Protein 4BYZ (pdb70)

Secondary structure (DSSP, 8-state):
-------EEETTEEEE--PEEEE--SSS-HHHHHHHHHHHHT-SEEEEEEETTEEEEEEE-GGGT--TT-EEHHHHHHHHHHHH-EEETTEEE--SSEEEEEE-TTS-EEEEEEETTEEEEEEEEEE-HHHHHHHHHHHHTT---SEEEE-GGGGGG--SSEEE--HHHHS-EETTEEPPPGGGB-EE------

Sequence (194 aa):
YTMSAQVIQIGRQRFVGGLFWQSLSRRNELRAEAVELAKKLKFDLMVLRIDRGVAAAGYANTRDGFAPGHLSLGAMVSRAIALEGAFYNGRRQPAPNWLLGAFALPDGRWAYFAVRDHAFMPNGDWVGSREEALERLHTDYAWGGWNVVIGEPELERQGFQNFQPKRLDDLLPRRGGRPRTERWWALRPVERRLS

Radius of gyration: 16.29 Å; Cα contacts (8 Å, |Δi|>4): 401; chains: 1; bounding box: 40×54×39 Å

Foldseek 3Di:
DQQQWDWFDDPPATATWFWFKAFDDVPDDLLVRLLVVCVVVVFFKWFFQDDPQGTMITTHHVVNNDDFFHFYLCSLQLVLCQVFPFDFPHGGDHWQWEWEKAAGPVQKIWIATGHSSGTDRRRIDIGHPVVRVVVRVVVPVVDPGREYEYDPVCVVVDDPHYHYDHSCRRFDDDVNHGDDDNSRTMDTSDDDDD

InterPro domains:
  IPR009663 Pilin accessory predicted [PF06864] (13-431)

Organism: Burkholderia pseudomallei (strain K96243) (NCBI:txid272560)

Structure (mmCIF, N/CA/C/O backbone):
data_4BYZ
#
_entry.id   4BYZ
#
_cell.length_a   56.042
_cell.length_b   56.042
_cell.length_c   117.000
_cell.angle_alpha   90.00
_cell.angle_beta   90.00
_cell.angle_gamma   90.00
#
_symmetry.space_group_name_H-M   'P 41 21 2'
#
loop_
_entity.id
_entity.type
_entity.pdbx_description
1 polymer 'TYPE IV PILUS BIOSYNTHESIS PROTEIN'
2 non-polymer 'PHOSPHATE ION'
3 non-polymer 'POTASSIUM ION'
4 water water
#
loop_
_atom_site.group_PDB
_atom_site.id
_atom_site.type_symbol
_atom_site.label_atom_id
_atom_site.label_alt_id
_atom_site.label_comp_id
_atom_site.label_asym_id
_atom_site.label_entity_id
_atom_site.label_seq_id
_atom_site.pdbx_PDB_ins_code
_atom_site.Cartn_x
_atom_site.Cartn_y
_atom_site.Cartn_z
_atom_site.occupancy
_atom_site.B_iso_or_equiv
_atom_site.auth_seq_id
_atom_site.auth_comp_id
_atom_site.auth_asym_id
_atom_site.auth_atom_id
_atom_site.pdbx_PDB_model_num
ATOM 1 N N . TYR A 1 1 ? 34.651 12.048 49.632 1.00 30.43 -1 TYR A N 1
ATOM 2 C CA . TYR A 1 1 ? 34.228 11.374 48.365 1.00 30.57 -1 TYR A CA 1
ATOM 3 C C . TYR A 1 1 ? 34.169 9.868 48.557 0.50 32.98 -1 TYR A C 1
ATOM 4 O O . TYR A 1 1 ? 35.016 9.123 48.061 1.00 37.20 -1 TYR A O 1
ATOM 13 N N . THR A 1 2 ? 33.145 9.442 49.290 1.00 31.52 0 THR A N 1
ATOM 14 C CA . THR A 1 2 ? 32.967 8.042 49.652 0.50 30.78 0 THR A CA 1
ATOM 15 C C . THR A 1 2 ? 32.707 7.167 48.431 0.50 31.74 0 THR A C 1
ATOM 16 O O . THR A 1 2 ? 33.215 6.051 48.352 1.00 37.39 0 THR A O 1
ATOM 20 N N . MET A 1 3 ? 31.913 7.675 47.487 1.00 32.15 1 MET A N 1
ATOM 21 C CA . MET A 1 3 ? 31.657 6.991 46.214 0.50 30.38 1 MET A CA 1
ATOM 22 C C . MET A 1 3 ? 31.175 5.558 46.411 1.00 30.65 1 MET A C 1
ATOM 23 O O . MET A 1 3 ? 31.657 4.627 45.756 1.00 32.52 1 MET A O 1
ATOM 28 N N . SER A 1 4 ? 30.212 5.398 47.311 1.00 27.19 2 SER A N 1
ATOM 29 C CA . SER A 1 4 ? 29.678 4.082 47.642 1.00 30.03 2 SER A CA 1
ATOM 30 C C . SER A 1 4 ? 28.664 3.597 46.602 1.00 32.82 2 SER A C 1
ATOM 31 O O . SER A 1 4 ? 28.458 2.389 46.468 1.00 33.13 2 SER A O 1
ATOM 34 N N . ALA A 1 5 ? 28.047 4.529 45.867 1.00 28.00 3 ALA A N 1
ATOM 35 C CA . ALA A 1 5 ? 27.064 4.176 44.837 1.00 25.51 3 ALA A CA 1
ATOM 36 C C . ALA A 1 5 ? 27.724 3.550 43.611 1.00 25.58 3 ALA A C 1
ATOM 37 O O . ALA A 1 5 ? 28.711 4.070 43.095 1.00 27.64 3 ALA A O 1
ATOM 39 N N . GLN A 1 6 ? 27.156 2.438 43.154 1.00 24.30 4 GLN A N 1
ATOM 40 C CA . GLN A 1 6 ? 27.526 1.815 41.889 1.00 23.33 4 GLN A CA 1
ATOM 41 C C . GLN A 1 6 ? 26.244 1.613 41.081 1.00 19.72 4 GLN A C 1
ATOM 42 O O . GLN A 1 6 ? 25.337 0.921 41.538 1.00 20.39 4 GLN A O 1
ATOM 48 N N . VAL A 1 7 ? 26.163 2.233 39.902 1.00 19.16 5 VAL A N 1
ATOM 49 C CA . VAL A 1 7 ? 24.991 2.084 39.024 1.00 18.67 5 VAL A CA 1
ATOM 50 C C . VAL A 1 7 ? 24.682 0.607 38.814 1.00 17.05 5 VAL A C 1
ATOM 51 O O . VAL A 1 7 ? 25.583 -0.246 38.793 1.00 18.24 5 VAL A O 1
ATOM 58 N N . ILE A 1 8 ? 23.394 0.315 38.691 1.00 14.77 6 ILE A N 1
ATOM 59 C CA . ILE A 1 8 ? 22.909 -1.014 38.397 1.00 15.50 6 ILE A CA 1
ATOM 60 C C . ILE A 1 8 ? 22.406 -0.976 36.961 1.00 15.47 6 ILE A C 1
ATOM 61 O O . ILE A 1 8 ? 21.421 -0.296 36.668 1.00 15.73 6 ILE A O 1
ATOM 66 N N . GLN A 1 9 ? 23.096 -1.681 36.067 1.00 16.45 7 GLN A N 1
ATOM 67 C CA . GLN A 1 9 ? 22.696 -1.738 34.669 1.00 16.85 7 GLN A CA 1
ATOM 68 C C . GLN A 1 9 ? 21.656 -2.843 34.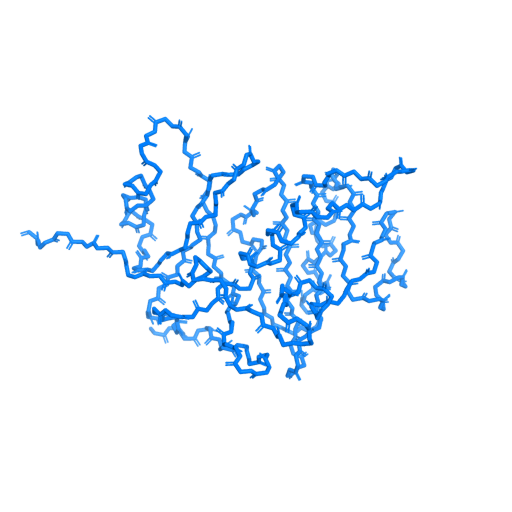482 1.00 16.44 7 GLN A C 1
ATOM 69 O O . GLN A 1 9 ? 21.945 -4.025 34.688 1.00 19.58 7 GLN A O 1
ATOM 75 N N . ILE A 1 10 ? 20.441 -2.446 34.116 1.00 13.39 8 ILE A N 1
ATOM 76 C CA . ILE A 1 10 ? 19.366 -3.388 33.812 1.00 14.24 8 ILE A CA 1
ATOM 77 C C .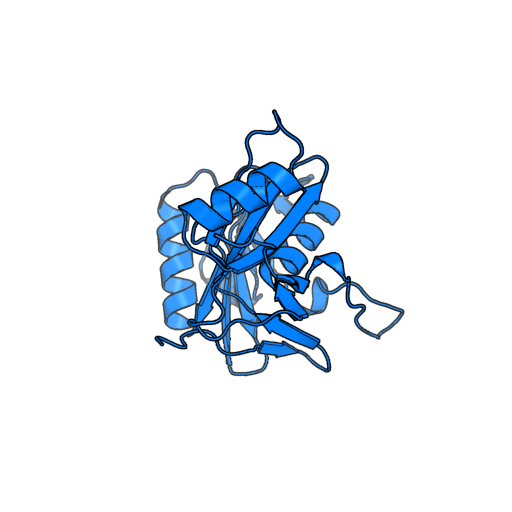 ILE A 1 10 ? 18.946 -3.101 32.372 1.00 15.85 8 ILE A C 1
ATOM 78 O O . ILE A 1 10 ? 18.233 -2.135 32.097 1.00 15.73 8 ILE A O 1
ATOM 83 N N . GLY A 1 11 ? 19.426 -3.927 31.448 1.00 16.82 9 GLY A N 1
ATOM 84 C CA . GLY A 1 11 ? 19.277 -3.632 30.027 1.00 17.13 9 GLY A CA 1
ATOM 85 C C . GLY A 1 11 ? 19.869 -2.266 29.717 1.00 17.31 9 GLY A C 1
ATOM 86 O O . GLY A 1 11 ? 21.023 -2.005 30.048 1.00 19.41 9 GLY A O 1
ATOM 87 N N . ARG A 1 12 ? 19.067 -1.383 29.123 1.00 17.28 10 ARG A N 1
ATOM 88 C CA . ARG A 1 12 ? 19.511 -0.032 28.765 1.00 17.69 10 ARG A CA 1
ATOM 89 C C . ARG A 1 12 ? 19.362 0.963 29.910 1.00 17.39 10 ARG A C 1
ATOM 90 O O . ARG A 1 12 ? 19.804 2.105 29.789 1.00 21.12 10 ARG A O 1
ATOM 98 N N . GLN A 1 13 ? 18.705 0.545 30.995 1.00 16.86 11 GLN A N 1
ATOM 99 C CA . GLN A 1 13 ? 18.364 1.437 32.096 1.00 15.55 11 GLN A CA 1
ATOM 100 C C . GLN A 1 13 ? 19.432 1.392 33.188 1.00 15.19 11 GLN A C 1
ATOM 101 O O . GLN A 1 13 ? 19.945 0.320 33.536 1.00 16.88 11 GLN A O 1
ATOM 107 N N . ARG A 1 14 ? 19.750 2.562 33.730 1.00 13.47 12 ARG A N 1
ATOM 108 C CA . ARG A 1 14 ? 20.760 2.692 34.772 1.00 13.12 12 ARG A CA 1
ATOM 109 C C . ARG A 1 14 ? 20.098 3.118 36.081 1.00 11.50 12 ARG A C 1
ATOM 110 O O . ARG A 1 14 ? 19.687 4.271 36.241 1.00 12.96 12 ARG A O 1
ATOM 118 N N . PHE A 1 15 ? 19.991 2.156 36.997 1.00 10.30 13 PHE A N 1
ATOM 119 C CA . PHE A 1 15 ? 19.323 2.333 38.280 1.00 10.14 13 PHE A CA 1
ATOM 120 C C . PHE A 1 15 ? 20.324 2.484 39.419 1.00 11.06 13 PHE A C 1
ATOM 121 O O . PHE A 1 15 ? 21.477 2.063 39.314 1.00 12.93 13 PHE A O 1
ATOM 129 N N . VAL A 1 16 ? 19.853 3.060 40.523 1.00 10.37 14 VAL A N 1
ATOM 130 C CA . VAL A 1 16 ? 20.636 3.152 41.743 1.00 10.65 14 VAL A CA 1
ATOM 131 C C . VAL A 1 16 ? 19.779 2.784 42.942 1.00 10.59 14 VAL A C 1
ATOM 132 O O . VAL A 1 16 ? 18.573 3.067 42.979 1.00 10.98 14 VAL A O 1
ATOM 136 N N . GLY A 1 17 ? 20.424 2.152 43.917 1.00 10.72 15 GLY A N 1
ATOM 137 C CA . GLY A 1 17 ? 19.872 1.948 45.243 1.00 9.89 15 GLY A CA 1
ATOM 138 C C . GLY A 1 17 ? 20.619 2.799 46.243 1.00 10.42 15 GLY A C 1
ATOM 139 O O . GLY A 1 17 ? 21.606 3.441 45.905 1.00 11.98 15 GLY A O 1
ATOM 140 N N . GLY A 1 18 ? 20.142 2.807 47.484 1.00 9.16 16 GLY A N 1
ATOM 141 C CA . GLY A 1 18 ? 20.844 3.484 48.571 1.00 9.71 16 GLY A CA 1
ATOM 142 C C . GLY A 1 18 ? 20.452 4.919 48.810 1.00 9.61 16 GLY A C 1
ATOM 143 O O . GLY A 1 18 ? 21.231 5.683 49.377 1.00 11.85 16 GLY A O 1
ATOM 144 N N . LEU A 1 19 ? 19.250 5.309 48.399 1.00 9.76 17 LEU A N 1
ATOM 145 C CA . LEU A 1 19 ? 18.758 6.645 48.730 1.00 9.36 17 LEU A CA 1
ATOM 146 C C . LEU A 1 19 ? 18.337 6.696 50.191 1.00 9.58 17 LEU A C 1
ATOM 147 O O . LEU A 1 19 ? 17.943 5.682 50.787 1.00 10.67 17 LEU A O 1
ATOM 152 N N . PHE A 1 20 ? 18.412 7.892 50.755 1.00 9.44 18 PHE A N 1
ATOM 153 C CA . PHE A 1 20 ? 17.905 8.137 52.097 1.00 9.02 18 PHE A CA 1
ATOM 154 C C . PHE A 1 20 ? 16.476 8.655 51.959 1.00 9.21 18 PHE A C 1
ATOM 155 O O . PHE A 1 20 ? 16.232 9.646 51.263 1.00 10.31 18 PHE A O 1
ATOM 163 N N . TRP A 1 21 ? 15.536 7.972 52.603 1.00 8.76 19 TRP A N 1
ATOM 164 C CA . TRP A 1 21 ? 14.120 8.252 52.408 1.00 8.67 19 TRP A CA 1
ATOM 165 C C . TRP A 1 21 ? 13.527 9.029 53.571 1.00 8.91 19 TRP A C 1
ATOM 166 O O . TRP A 1 21 ? 13.730 8.677 54.735 1.00 9.98 19 TRP A O 1
ATOM 177 N N . GLN A 1 22 ? 12.803 10.087 53.227 1.00 10.36 20 GLN A N 1
ATOM 178 C CA . GLN A 1 22 ? 12.225 11.043 54.167 1.00 10.77 20 GLN A CA 1
ATOM 179 C C . GLN A 1 22 ? 10.759 11.257 53.829 1.00 11.46 20 GLN A C 1
ATOM 180 O O . GLN A 1 22 ? 10.424 11.774 52.759 1.00 12.27 20 GLN A O 1
ATOM 186 N N . SER A 1 23 ? 9.892 10.860 54.751 1.00 12.96 21 SER A N 1
ATOM 187 C CA . SER A 1 23 ? 8.479 11.126 54.587 1.00 14.27 21 SER A CA 1
ATOM 188 C C . SER A 1 23 ? 8.207 12.616 54.825 1.00 12.60 21 SER A C 1
ATOM 189 O O . SER A 1 23 ? 8.856 13.261 55.649 1.00 13.13 21 SER A O 1
ATOM 194 N N . LEU A 1 24 ? 7.266 13.157 54.067 1.00 12.57 22 LEU A N 1
ATOM 195 C CA . LEU A 1 24 ? 6.957 14.575 54.096 1.00 11.43 22 LEU A CA 1
ATOM 196 C C . LEU A 1 24 ? 5.715 14.833 54.952 1.00 11.93 22 LEU A C 1
ATOM 197 O O . LEU A 1 24 ? 4.953 13.916 55.266 1.00 12.06 22 LEU A O 1
ATOM 202 N N . SER A 1 25 ? 5.533 16.087 55.355 1.00 12.15 23 SER A N 1
ATOM 203 C CA . SER A 1 25 ? 4.485 16.437 56.302 1.00 12.98 23 SER A CA 1
ATOM 204 C C . SER A 1 25 ? 3.064 16.356 55.743 1.00 14.09 23 SER A C 1
ATOM 205 O O . SER A 1 25 ? 2.106 16.119 56.489 1.00 14.95 23 SER A O 1
ATOM 208 N N . ARG A 1 26 ? 2.933 16.578 54.441 1.00 15.09 24 ARG A N 1
ATOM 209 C CA . ARG A 1 26 ? 1.634 16.719 53.770 1.00 17.66 24 ARG A CA 1
ATOM 210 C C . ARG A 1 26 ? 0.914 18.026 54.141 1.00 16.40 24 ARG A C 1
ATOM 211 O O . ARG A 1 26 ? -0.264 18.183 53.823 1.00 20.74 24 ARG A O 1
ATOM 219 N N . ARG A 1 27 ? 1.628 18.963 54.768 1.00 16.89 25 ARG A N 1
ATOM 220 C CA . ARG A 1 27 ? 1.077 20.278 55.150 1.00 18.72 25 ARG A CA 1
ATOM 221 C C . ARG A 1 27 ? 1.596 21.427 54.275 1.00 19.99 25 ARG A C 1
ATOM 222 O O . ARG A 1 27 ? 1.136 22.564 54.402 1.00 23.52 25 ARG A O 1
ATOM 236 N N . ASN A 1 28 ? 2.564 21.138 53.415 1.00 17.65 26 ASN A N 1
ATOM 237 C CA . ASN A 1 28 ? 3.179 22.149 52.571 1.00 19.44 26 ASN A CA 1
ATOM 238 C C . ASN A 1 28 ? 3.278 21.598 51.165 1.00 19.13 26 ASN A C 1
ATOM 239 O O . ASN A 1 28 ? 3.157 20.394 50.955 1.00 17.37 26 ASN A O 1
ATOM 244 N N . GLU A 1 29 ? 3.497 22.470 50.194 1.00 17.88 27 GLU A N 1
ATOM 245 C CA . GLU A 1 29 ? 3.776 21.992 48.853 1.00 19.28 27 GLU A CA 1
ATOM 246 C C . GLU A 1 29 ? 4.919 20.994 48.969 1.00 18.75 27 GLU A C 1
ATOM 247 O O . GLU A 1 29 ? 5.962 21.312 49.542 1.00 18.47 27 GLU A O 1
ATOM 253 N N . LEU A 1 30 ? 4.713 19.792 48.436 1.00 18.66 28 LEU A N 1
ATOM 254 C CA . LEU A 1 30 ? 5.617 18.683 48.714 1.00 21.22 28 LEU A CA 1
ATOM 255 C C . LEU A 1 30 ? 7.013 18.920 48.161 1.00 20.34 28 LEU A C 1
ATOM 256 O O . LEU A 1 30 ? 8.008 18.646 48.839 1.00 18.81 28 LEU A O 1
ATOM 261 N N . ARG A 1 31 ? 7.102 19.434 46.939 1.00 20.76 29 ARG A N 1
ATOM 262 C CA . ARG A 1 31 ? 8.410 19.661 46.349 1.00 20.71 29 ARG A CA 1
ATOM 263 C C . ARG A 1 31 ? 9.213 20.706 47.137 1.00 20.64 29 ARG A C 1
ATOM 264 O O . ARG A 1 31 ? 10.383 20.478 47.453 1.00 21.86 29 ARG A O 1
ATOM 272 N N . ALA A 1 32 ? 8.583 21.826 47.484 1.00 18.76 30 ALA A N 1
ATOM 273 C CA . ALA A 1 32 ? 9.263 22.884 48.230 1.00 18.51 30 ALA A CA 1
A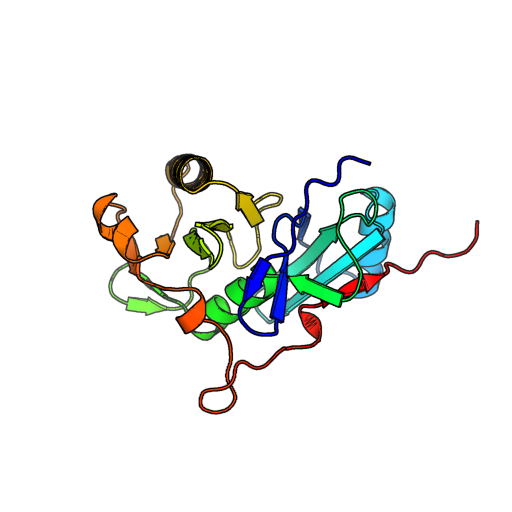TOM 274 C C . ALA A 1 32 ? 9.745 22.380 49.602 1.00 16.53 30 ALA A C 1
ATOM 275 O O . ALA A 1 32 ? 10.858 22.669 50.026 1.00 17.16 30 ALA A O 1
ATOM 277 N N . GLU A 1 33 ? 8.911 21.606 50.280 1.00 14.95 31 GLU A N 1
ATOM 278 C CA . GLU A 1 33 ? 9.306 21.027 51.563 1.00 12.93 31 GLU A CA 1
ATOM 279 C C . GLU A 1 33 ? 10.486 20.070 51.401 1.00 12.79 31 GLU A C 1
ATOM 280 O O . GLU A 1 33 ? 11.425 20.084 52.204 1.00 12.90 31 GLU A O 1
ATOM 286 N N . ALA A 1 34 ? 10.429 19.237 50.365 1.00 13.35 32 ALA A N 1
ATOM 287 C CA . ALA A 1 34 ? 11.504 18.288 50.077 1.00 12.49 32 ALA A CA 1
ATOM 288 C C . ALA A 1 34 ? 12.827 18.995 49.814 1.00 12.84 32 ALA A C 1
ATOM 289 O O . ALA A 1 34 ? 13.888 18.524 50.224 1.00 12.62 32 ALA A O 1
ATOM 291 N N . VAL A 1 35 ? 12.762 20.125 49.116 1.00 13.49 33 VAL A N 1
ATOM 292 C CA . VAL A 1 35 ? 13.948 20.929 48.838 1.00 14.96 33 VAL A CA 1
ATOM 293 C C . VAL A 1 35 ? 14.547 21.499 50.140 1.00 15.17 33 VAL A C 1
ATOM 294 O O . VAL A 1 35 ? 15.753 21.406 50.351 1.00 15.55 33 VAL A O 1
ATOM 298 N N . GLU A 1 36 ? 13.701 22.054 51.012 1.00 14.86 34 GLU A N 1
ATOM 299 C CA . GLU A 1 36 ? 14.138 22.569 52.319 1.00 16.14 34 GLU A CA 1
ATOM 300 C C . GLU A 1 36 ? 14.812 21.464 53.150 1.00 13.70 34 GLU A C 1
ATOM 301 O O . GLU A 1 36 ? 15.863 21.675 53.756 1.00 13.18 34 GLU A O 1
ATOM 312 N N . LEU A 1 37 ? 14.196 20.288 53.177 1.00 11.72 35 LEU A N 1
ATOM 313 C CA . LEU A 1 37 ? 14.748 19.172 53.937 1.00 11.90 35 LEU A CA 1
ATOM 314 C C . LEU A 1 37 ? 16.065 18.683 53.338 1.00 11.55 35 LEU A C 1
ATOM 315 O O . LEU A 1 37 ? 16.974 18.303 54.077 1.00 12.31 35 LEU A O 1
ATOM 320 N N . ALA A 1 38 ? 16.183 18.712 52.010 1.00 12.05 36 ALA A N 1
ATOM 321 C CA . ALA A 1 38 ? 17.427 18.320 51.374 1.00 12.54 36 ALA A CA 1
ATOM 322 C C . ALA A 1 38 ? 18.571 19.208 51.841 1.00 12.51 36 ALA A C 1
ATOM 323 O O . ALA A 1 38 ? 19.651 18.713 52.147 1.00 13.40 36 ALA A O 1
ATOM 325 N N . LYS A 1 39 ? 18.328 20.516 51.910 1.00 13.05 37 LYS A N 1
ATOM 326 C CA . LYS A 1 39 ? 19.357 21.462 52.359 1.00 14.31 37 LYS A CA 1
ATOM 327 C C . LYS A 1 39 ? 19.790 21.136 53.785 1.00 14.50 37 LYS A C 1
ATOM 328 O O . LYS A 1 39 ? 20.976 21.098 54.098 1.00 15.77 37 LYS A O 1
ATOM 331 N N . LYS A 1 40 ? 18.809 20.900 54.648 1.00 12.83 38 LYS A N 1
ATOM 332 C CA . LYS A 1 40 ? 19.089 20.618 56.053 1.00 12.62 38 LYS A CA 1
ATOM 333 C C . LYS A 1 40 ? 19.822 19.291 56.235 1.00 12.53 38 LYS A C 1
ATOM 334 O O . LYS A 1 40 ? 20.747 19.194 57.033 1.00 13.38 38 LYS A O 1
ATOM 340 N N . LEU A 1 41 ? 19.412 18.275 55.474 1.00 12.59 39 LEU A N 1
ATOM 341 C CA . LEU A 1 41 ? 19.982 16.933 55.605 1.00 13.55 39 LEU A CA 1
ATOM 342 C C . LEU A 1 41 ? 21.252 16.757 54.778 1.00 14.27 39 LEU A C 1
ATOM 343 O O . LEU A 1 41 ? 21.889 15.701 54.829 1.00 17.15 39 LEU A O 1
ATOM 348 N N . LYS A 1 42 ? 21.603 17.795 54.025 1.00 14.78 40 LYS A N 1
ATOM 349 C CA . LYS A 1 42 ? 22.848 17.860 53.253 1.00 15.81 40 LYS A CA 1
ATOM 350 C C . LYS A 1 42 ? 22.874 16.880 52.067 1.00 15.46 40 LYS A C 1
ATOM 351 O O . LYS A 1 42 ? 23.820 16.113 51.890 1.00 19.54 40 LYS A O 1
ATOM 357 N N . PHE A 1 43 ? 21.818 16.932 51.258 1.00 13.07 41 PHE A N 1
ATOM 358 C CA . PHE A 1 43 ? 21.726 16.174 50.011 1.00 12.83 41 PHE A CA 1
ATOM 359 C C . PHE A 1 43 ? 21.485 17.134 48.848 1.00 13.99 41 PHE A C 1
ATOM 360 O O . PHE A 1 43 ? 20.694 18.059 48.978 1.00 14.52 41 PHE A O 1
ATOM 368 N N . ASP A 1 44 ? 22.129 16.892 47.697 1.00 13.08 42 ASP A N 1
ATOM 369 C CA . ASP A 1 44 ? 21.940 17.753 46.519 1.00 13.70 42 ASP A CA 1
ATOM 370 C C . ASP A 1 44 ? 21.159 17.103 45.373 1.00 13.43 42 ASP A C 1
ATOM 371 O O . ASP A 1 44 ? 20.988 17.717 44.313 1.00 13.61 42 ASP A O 1
ATOM 376 N N . LEU A 1 45 ? 20.666 15.881 45.598 1.00 13.59 43 LEU A N 1
ATOM 377 C CA . LEU A 1 45 ? 19.856 15.168 44.616 1.00 13.18 43 LEU A CA 1
ATOM 378 C C . LEU A 1 45 ? 18.626 14.596 45.287 1.00 12.53 43 LEU A C 1
ATOM 379 O O . LEU A 1 45 ? 18.688 14.170 46.447 1.00 12.69 43 LEU A O 1
ATOM 384 N N . MET A 1 46 ? 17.515 14.570 44.564 1.00 12.87 44 MET A N 1
ATOM 385 C CA . MET A 1 46 ? 16.304 13.981 45.093 1.00 12.81 44 MET A CA 1
ATOM 386 C C . MET A 1 46 ? 15.378 13.424 44.024 1.00 12.73 44 MET A C 1
ATOM 387 O O . MET A 1 46 ? 15.417 13.833 42.855 1.00 13.83 44 MET A O 1
ATOM 395 N N . VAL A 1 47 ? 14.547 12.494 44.470 1.00 12.87 45 VAL A N 1
ATOM 396 C CA . VAL A 1 47 ? 13.397 11.994 43.736 1.00 12.91 45 VAL A CA 1
ATOM 397 C C . VAL A 1 47 ? 12.194 12.116 44.656 1.00 13.82 45 VAL A C 1
ATOM 398 O O . VAL A 1 47 ? 12.338 11.994 45.874 1.00 16.08 45 VAL A O 1
ATOM 405 N N . LEU A 1 48 ? 11.023 12.381 44.090 1.00 13.97 46 LEU A N 1
ATOM 406 C CA . LEU A 1 48 ? 9.791 12.430 44.866 1.00 14.42 46 LEU A CA 1
ATOM 407 C C . LEU A 1 48 ? 8.970 11.191 44.582 1.00 13.40 46 LEU A C 1
ATOM 408 O O . LEU A 1 48 ? 8.826 10.780 43.433 1.00 17.03 46 LEU A O 1
ATOM 413 N N . ARG A 1 49 ? 8.432 10.609 45.641 1.00 13.86 47 ARG A N 1
ATOM 414 C CA . ARG A 1 49 ? 7.566 9.458 45.555 1.00 13.06 47 ARG A CA 1
ATOM 415 C C . ARG A 1 49 ? 6.216 9.885 46.109 1.00 11.98 47 ARG A C 1
ATOM 416 O O . ARG A 1 49 ? 6.064 10.089 47.308 1.00 12.34 47 ARG A O 1
ATOM 424 N N . ILE A 1 50 ? 5.257 10.059 45.204 1.00 13.43 48 ILE A N 1
ATOM 425 C CA . ILE A 1 50 ? 3.967 10.647 45.520 1.00 14.02 48 ILE A CA 1
ATOM 426 C C . ILE A 1 50 ? 2.840 9.846 44.867 1.00 12.84 48 ILE A C 1
ATOM 427 O O . ILE A 1 50 ? 2.807 9.671 43.641 1.00 14.29 48 ILE A O 1
ATOM 432 N N . ASP A 1 51 ? 1.919 9.368 45.692 1.00 14.34 49 ASP A N 1
ATOM 433 C CA . ASP A 1 51 ? 0.623 8.886 45.211 1.00 14.35 49 ASP A CA 1
ATOM 434 C C . ASP A 1 51 ? -0.356 8.911 46.382 1.00 15.48 49 ASP A C 1
ATOM 435 O O . ASP A 1 51 ? -0.066 9.540 47.395 1.00 17.45 49 ASP A O 1
ATOM 440 N N . ARG A 1 52 ? -1.513 8.270 46.249 1.00 16.71 50 ARG A N 1
ATOM 441 C CA . ARG A 1 52 ? -2.507 8.280 47.321 1.00 17.48 50 ARG A CA 1
ATOM 442 C C . ARG A 1 52 ? -1.989 7.717 48.660 1.00 17.12 50 ARG A C 1
ATOM 443 O O . ARG A 1 52 ? -2.489 8.081 49.729 1.00 22.70 50 ARG A O 1
ATOM 451 N N . GLY A 1 53 ? -0.988 6.841 48.603 1.00 16.70 51 GLY A N 1
ATOM 452 C CA . GLY A 1 53 ? -0.472 6.169 49.796 1.00 15.31 51 GLY A CA 1
ATOM 453 C C . GLY A 1 53 ? 0.821 6.711 50.383 1.00 14.39 51 GLY A C 1
ATOM 454 O O . GLY A 1 53 ? 1.242 6.278 51.449 1.00 15.42 51 GLY A O 1
ATOM 455 N N . VAL A 1 54 ? 1.466 7.646 49.699 1.00 13.80 52 VAL A N 1
ATOM 456 C CA . VAL A 1 54 ? 2.798 8.078 50.094 1.00 14.31 52 VAL A CA 1
ATOM 457 C C . VAL A 1 54 ? 3.110 9.482 49.611 1.00 13.30 52 VAL A C 1
ATOM 458 O O . VAL A 1 54 ? 2.718 9.887 48.521 1.00 13.82 52 VAL A O 1
ATOM 462 N N . ALA A 1 55 ? 3.839 10.207 50.450 1.00 13.61 53 ALA A N 1
ATOM 463 C CA . ALA A 1 55 ? 4.398 11.494 50.100 1.00 14.08 53 ALA A CA 1
ATOM 464 C C . ALA A 1 55 ? 5.773 11.546 50.741 1.00 12.22 53 ALA A C 1
ATOM 465 O O . ALA A 1 55 ? 5.893 11.757 51.958 1.00 13.82 53 ALA A O 1
ATOM 467 N N . ALA A 1 56 ? 6.804 11.328 49.930 1.00 12.18 54 ALA A N 1
ATOM 468 C CA . ALA A 1 56 ? 8.160 11.148 50.446 1.00 11.69 54 ALA A CA 1
ATOM 469 C C . ALA A 1 56 ? 9.198 11.590 49.442 1.00 11.32 54 ALA A C 1
ATOM 470 O O . ALA A 1 56 ? 8.937 11.638 48.236 1.00 12.77 54 ALA A O 1
ATOM 472 N N . ALA A 1 57 ? 10.382 11.901 49.949 1.00 11.83 55 ALA A N 1
ATOM 473 C CA . ALA A 1 57 ? 11.538 12.218 49.116 1.00 11.82 55 ALA A CA 1
ATOM 474 C C . ALA A 1 57 ? 12.646 11.212 49.367 1.00 10.59 55 ALA A C 1
ATOM 475 O O . ALA A 1 57 ? 12.862 10.781 50.509 1.00 11.00 55 ALA A O 1
ATOM 477 N N . GLY A 1 58 ? 13.327 10.830 48.285 1.00 10.68 56 GLY A N 1
ATOM 478 C CA . GLY A 1 58 ? 14.495 9.957 48.316 1.00 10.61 56 GLY A CA 1
ATOM 479 C C . GLY A 1 58 ? 15.686 10.821 47.959 1.00 10.20 56 GLY A C 1
ATOM 480 O O . GLY A 1 58 ? 15.673 11.505 46.931 1.00 12.04 56 GLY A O 1
ATOM 481 N N . TYR A 1 59 ? 16.711 10.806 48.806 1.00 9.69 57 TYR A N 1
ATOM 482 C CA . TYR A 1 59 ? 17.813 11.739 48.695 1.00 9.23 57 TYR A CA 1
ATOM 483 C C . TYR A 1 59 ? 19.147 11.062 48.477 1.00 9.78 57 TYR A C 1
ATOM 484 O O . TYR A 1 59 ? 19.398 9.965 48.976 1.00 10.06 57 TYR A O 1
ATOM 493 N N . ALA A 1 60 ? 20.029 11.774 47.786 1.00 10.26 58 ALA A N 1
ATOM 494 C CA . ALA A 1 60 ? 21.400 11.333 47.603 1.00 11.14 58 ALA A CA 1
ATOM 495 C C . ALA A 1 60 ? 22.308 12.530 47.388 1.00 11.26 58 ALA A C 1
ATOM 496 O O . ALA A 1 60 ? 21.838 13.654 47.201 1.00 11.72 58 ALA A O 1
ATOM 498 N N . ASN A 1 61 ? 23.609 12.255 47.403 1.00 12.58 59 ASN A N 1
ATOM 499 C CA . ASN A 1 61 ? 24.640 13.253 47.204 1.00 13.26 59 ASN A CA 1
ATOM 500 C C . ASN A 1 61 ? 25.525 12.908 46.014 1.00 13.59 59 ASN A C 1
ATOM 501 O O . ASN A 1 61 ? 25.971 11.764 45.867 1.00 14.11 59 ASN A O 1
ATOM 506 N N . THR A 1 62 ? 25.807 13.909 45.189 1.00 13.36 60 THR A N 1
ATOM 507 C CA . THR A 1 62 ? 26.752 13.742 44.080 1.00 14.02 60 THR A CA 1
ATOM 508 C C . THR A 1 62 ? 28.104 13.228 44.575 1.00 14.96 60 THR A C 1
ATOM 509 O O . THR A 1 62 ? 28.760 12.430 43.909 1.00 17.73 60 THR A O 1
ATOM 513 N N . ARG A 1 63 ? 28.505 13.657 45.769 1.00 15.08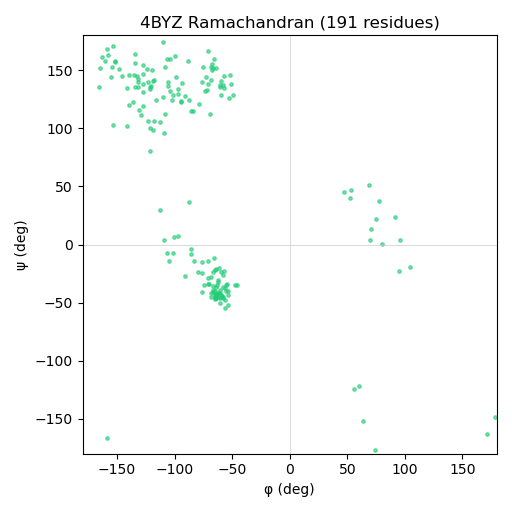 61 ARG A N 1
ATOM 514 C CA . ARG A 1 63 ? 29.810 13.297 46.312 1.00 16.86 61 ARG A CA 1
ATOM 515 C C . ARG A 1 63 ? 29.894 11.807 46.723 1.00 17.29 61 ARG A C 1
ATOM 516 O O . ARG A 1 63 ? 30.986 11.257 46.899 1.00 18.86 61 ARG A O 1
ATOM 524 N N . ASP A 1 64 ? 28.737 11.154 46.810 1.00 15.87 62 ASP A N 1
ATOM 525 C CA . ASP A 1 64 ? 28.637 9.738 47.144 1.00 16.24 62 ASP A CA 1
ATOM 526 C C . ASP A 1 64 ? 28.509 8.843 45.908 1.00 17.32 62 ASP A C 1
ATOM 527 O O . ASP A 1 64 ? 28.273 7.638 46.036 1.00 17.18 62 ASP A O 1
ATOM 532 N N . GLY A 1 65 ? 28.659 9.433 44.722 1.00 15.45 63 GLY A N 1
ATOM 533 C CA . GLY A 1 65 ? 28.649 8.690 43.469 1.00 16.76 63 GLY A CA 1
ATOM 534 C C . GLY A 1 65 ? 27.306 8.662 42.763 1.00 15.89 63 GLY A C 1
ATOM 535 O O . GLY A 1 65 ? 27.158 7.999 41.740 1.00 17.24 63 GLY A O 1
ATOM 536 N N . PHE A 1 66 ? 26.326 9.372 43.313 1.00 14.52 64 PHE A N 1
ATOM 537 C CA . PHE A 1 66 ? 25.012 9.489 42.684 1.00 13.49 64 PHE A CA 1
ATOM 538 C C . PHE A 1 66 ? 25.003 10.672 41.715 1.00 13.85 64 PHE A C 1
ATOM 539 O O . PHE A 1 66 ? 25.796 11.604 41.846 1.00 15.58 64 PHE A O 1
ATOM 547 N N . ALA A 1 67 ? 24.083 10.658 40.762 1.00 13.66 65 ALA A N 1
ATOM 548 C CA . ALA A 1 67 ? 24.052 11.693 39.738 1.00 14.37 65 ALA A CA 1
ATOM 549 C C . ALA A 1 67 ? 22.646 11.980 39.262 1.00 13.63 65 ALA A C 1
ATOM 550 O O . ALA A 1 67 ? 21.802 11.082 39.258 1.00 13.21 65 ALA A O 1
ATOM 552 N N . PRO A 1 68 ? 22.398 13.228 38.811 1.00 13.90 66 PRO A N 1
ATOM 553 C CA . PRO A 1 68 ? 21.154 13.496 38.108 1.00 14.04 66 PRO A CA 1
ATOM 554 C C . PRO A 1 68 ? 20.960 12.483 36.990 1.00 13.70 66 PRO A C 1
ATOM 555 O O . PRO A 1 68 ? 21.920 12.116 36.302 1.00 15.97 66 PRO A O 1
ATOM 559 N N . GLY A 1 69 ? 19.739 12.000 36.843 1.00 12.85 67 GLY A N 1
ATOM 560 C CA . GLY A 1 69 ? 19.430 11.069 35.771 1.00 12.94 67 GLY A CA 1
ATOM 561 C C . GLY A 1 69 ? 19.504 9.606 36.169 1.00 12.85 67 GLY A C 1
ATOM 562 O O . GLY A 1 69 ? 18.903 8.761 35.506 1.00 13.68 67 GLY A O 1
ATOM 563 N N . HIS A 1 70 ? 20.251 9.291 37.231 1.00 12.49 68 HIS A N 1
ATOM 564 C CA . HIS A 1 70 ? 20.203 7.950 37.803 1.00 11.56 68 HIS A CA 1
ATOM 565 C C . HIS A 1 70 ? 18.761 7.638 38.175 1.00 11.13 68 HIS A C 1
ATOM 566 O O . HIS A 1 70 ? 18.082 8.478 38.764 1.00 11.93 68 HIS A O 1
ATOM 573 N N . LEU A 1 71 ? 18.301 6.441 37.827 1.00 10.51 69 LEU A N 1
ATOM 574 C CA . LEU A 1 71 ? 16.922 6.056 38.091 1.00 10.12 69 LEU A CA 1
ATOM 575 C C . LEU A 1 71 ? 16.849 5.372 39.452 1.00 9.59 69 LEU A C 1
ATOM 576 O O . LEU A 1 71 ? 17.572 4.419 39.707 1.00 10.43 69 LEU A O 1
ATOM 581 N N . SER A 1 72 ? 15.955 5.846 40.309 1.00 9.09 70 SER A N 1
ATOM 582 C CA . SER A 1 72 ? 15.755 5.204 41.594 1.00 8.68 70 SER A CA 1
ATOM 583 C C . SER A 1 72 ? 15.096 3.827 41.443 1.00 9.20 70 SER A C 1
ATOM 584 O O . SER A 1 72 ? 13.934 3.728 41.058 1.00 10.26 70 SER A O 1
ATOM 587 N N . LEU A 1 73 ? 15.848 2.772 41.758 1.00 9.14 71 LEU A N 1
ATOM 588 C CA . LEU A 1 73 ? 15.286 1.419 41.790 1.00 9.70 71 LEU A CA 1
ATOM 589 C C . LEU A 1 73 ? 14.148 1.302 42.822 1.00 8.70 71 LEU A C 1
ATOM 590 O O . LEU A 1 73 ? 13.133 0.667 42.583 1.00 9.19 71 LEU A O 1
ATOM 595 N N . GLY A 1 74 ? 14.344 1.914 43.985 1.00 9.02 72 GLY A N 1
ATOM 596 C CA . GLY A 1 74 ? 13.307 1.970 45.010 1.00 9.04 72 GLY A CA 1
ATOM 597 C C . GLY A 1 74 ? 12.027 2.609 44.531 1.00 9.00 72 GLY A C 1
ATOM 598 O O . GLY A 1 74 ? 10.951 2.073 44.747 1.00 9.45 72 GLY A O 1
ATOM 599 N N . ALA A 1 75 ? 12.135 3.747 43.846 1.00 9.08 73 ALA A N 1
ATOM 600 C CA . ALA A 1 75 ? 10.952 4.396 43.306 1.00 9.52 73 ALA A CA 1
ATOM 601 C C . ALA A 1 75 ? 10.183 3.438 42.398 1.00 9.12 73 ALA A C 1
ATOM 602 O O . ALA A 1 75 ? 8.977 3.316 42.511 1.00 10.13 73 ALA A O 1
ATOM 604 N N . MET A 1 76 ? 10.897 2.768 41.495 1.00 8.29 74 MET A N 1
ATOM 605 C CA . MET A 1 76 ? 10.260 1.833 40.564 1.00 9.35 74 MET A CA 1
ATOM 606 C C . MET A 1 76 ? 9.553 0.688 41.300 1.00 9.43 74 MET A C 1
ATOM 607 O O . MET A 1 76 ? 8.385 0.410 41.048 1.00 10.35 74 MET A O 1
ATOM 612 N N . VAL A 1 77 ? 10.255 0.039 42.223 1.00 8.80 75 VAL A N 1
ATOM 613 C CA . VAL A 1 77 ? 9.692 -1.136 42.901 1.00 9.62 75 VAL A CA 1
ATOM 614 C C . VAL A 1 77 ? 8.530 -0.730 43.817 1.00 9.14 75 VAL A C 1
ATOM 615 O O . VAL A 1 77 ? 7.503 -1.397 43.858 1.00 9.88 75 VAL A O 1
ATOM 622 N N . SER A 1 78 ? 8.702 0.377 44.529 1.00 9.37 76 SER A N 1
ATOM 623 C CA . SER A 1 78 ? 7.652 0.935 45.379 1.00 10.16 76 SER A CA 1
ATOM 624 C C . SER A 1 78 ? 6.348 1.140 44.612 1.00 9.83 76 SER A C 1
ATOM 625 O O . SER A 1 78 ? 5.278 0.680 45.017 1.00 10.52 76 SER A O 1
ATOM 628 N N . ARG A 1 79 ? 6.439 1.825 43.484 1.00 9.85 77 ARG A N 1
ATOM 629 C CA . ARG A 1 79 ? 5.242 2.106 42.706 1.00 10.46 77 ARG A CA 1
ATOM 630 C C . ARG A 1 79 ? 4.665 0.810 42.135 1.00 10.65 77 ARG A C 1
ATOM 631 O O . ARG A 1 79 ? 3.452 0.631 42.109 1.00 11.38 77 ARG A O 1
ATOM 639 N N . ALA A 1 80 ? 5.528 -0.097 41.685 1.00 10.45 78 ALA A N 1
ATOM 640 C CA . ALA A 1 80 ? 5.040 -1.355 41.122 1.00 11.56 78 ALA A CA 1
ATOM 641 C C . ALA A 1 80 ? 4.210 -2.129 42.148 1.00 11.50 78 ALA A C 1
ATOM 642 O O . ALA A 1 80 ? 3.140 -2.642 41.830 1.00 12.47 78 ALA A O 1
ATOM 644 N N . ILE A 1 81 ? 4.704 -2.204 43.382 1.00 11.55 79 ILE A N 1
ATOM 645 C CA . ILE A 1 81 ? 3.980 -2.901 44.432 1.00 11.09 79 ILE A CA 1
ATOM 646 C C . ILE A 1 81 ? 2.729 -2.133 44.863 1.00 12.86 79 ILE A C 1
ATOM 647 O O . ILE A 1 81 ? 1.714 -2.745 45.196 1.00 14.27 79 ILE A O 1
ATOM 652 N N . ALA A 1 82 ? 2.782 -0.804 44.839 1.00 12.62 80 ALA A N 1
ATOM 653 C CA . ALA A 1 82 ? 1.564 -0.002 45.037 1.00 14.03 80 ALA A CA 1
ATOM 654 C C . ALA A 1 82 ? 0.482 -0.367 44.024 1.00 14.53 80 ALA A C 1
ATOM 655 O O . ALA A 1 82 ? -0.703 -0.395 44.352 1.00 17.37 80 ALA A O 1
ATOM 657 N N . LEU A 1 83 ? 0.897 -0.654 42.794 1.00 14.44 81 LEU A N 1
ATOM 658 C CA . LEU A 1 83 ? -0.052 -0.952 41.724 1.00 15.96 81 LEU A CA 1
ATOM 659 C C . LEU A 1 83 ? -0.644 -2.355 41.822 1.00 16.98 81 LEU A C 1
ATOM 660 O O . LEU A 1 83 ? -1.831 -2.542 41.566 1.00 20.80 81 LEU A O 1
ATOM 665 N N . GLU A 1 84 ? 0.174 -3.343 42.167 1.00 15.26 82 GLU A N 1
ATOM 666 C CA . GLU A 1 84 ? -0.288 -4.735 42.142 1.00 16.47 82 GLU A CA 1
ATOM 667 C C . GLU A 1 84 ? -0.578 -5.354 43.510 1.00 16.42 82 GLU A C 1
ATOM 668 O O . GLU A 1 84 ? -1.204 -6.410 43.586 1.00 18.03 82 GLU A O 1
ATOM 674 N N . GLY A 1 85 ? -0.130 -4.705 44.581 1.00 15.04 83 GLY A N 1
ATOM 675 C CA . GLY A 1 85 ? -0.305 -5.234 45.933 1.00 14.90 83 GLY A CA 1
ATOM 676 C C . GLY A 1 85 ? 0.439 -6.536 46.102 1.00 16.30 83 GLY A C 1
ATOM 677 O O . GLY A 1 85 ? 1.458 -6.765 45.451 1.00 18.70 83 GLY A O 1
ATOM 678 N N . ALA A 1 86 ? -0.061 -7.387 46.993 1.00 16.88 84 ALA A N 1
ATOM 679 C CA . ALA A 1 86 ? 0.544 -8.688 47.231 1.00 17.44 84 ALA A CA 1
ATOM 680 C C . ALA A 1 86 ? -0.494 -9.598 47.842 1.00 18.42 84 ALA A C 1
ATOM 681 O O . ALA A 1 86 ? -1.532 -9.135 48.322 1.00 19.01 84 ALA A O 1
ATOM 683 N N . PHE A 1 87 ? -0.224 -10.896 47.800 1.00 20.56 85 PHE A N 1
ATOM 684 C CA . PHE A 1 87 ? -1.093 -11.863 48.437 1.00 21.96 85 PHE A CA 1
ATOM 685 C C . PHE A 1 87 ? -0.555 -12.144 49.832 1.00 23.93 85 PHE A C 1
ATOM 686 O O . PHE A 1 87 ? 0.600 -12.534 49.994 1.00 24.93 85 PHE A O 1
ATOM 694 N N . TYR A 1 88 ? -1.397 -11.914 50.831 1.00 22.91 86 TYR A N 1
ATOM 695 C CA . TYR A 1 88 ? -1.072 -12.243 52.215 1.00 22.68 86 TYR A CA 1
ATOM 696 C C . TYR A 1 88 ? -2.354 -12.330 53.026 1.00 26.02 86 TYR A C 1
ATOM 697 O O . TYR A 1 88 ? -3.385 -11.772 52.639 1.00 23.83 86 TYR A O 1
ATOM 706 N N . ASN A 1 89 ? -2.289 -13.044 54.147 1.00 27.85 87 ASN A N 1
ATOM 707 C CA . ASN A 1 89 ? -3.456 -13.246 55.000 1.00 29.71 87 ASN A CA 1
ATOM 708 C C . ASN A 1 89 ? -4.676 -13.647 54.175 1.00 28.78 87 ASN A C 1
ATOM 709 O O . ASN A 1 89 ? -5.764 -13.094 54.339 1.00 31.16 87 ASN A O 1
ATOM 714 N N . GLY A 1 90 ? -4.474 -14.582 53.253 1.00 30.14 88 GLY A N 1
ATOM 715 C CA . GLY A 1 90 ? -5.576 -15.159 52.491 1.00 31.79 88 GLY A CA 1
ATOM 716 C C . GLY A 1 90 ? -6.132 -14.377 51.311 1.00 30.46 88 GLY A C 1
ATOM 717 O O . GLY A 1 90 ? -7.052 -14.859 50.655 1.00 32.85 88 GLY A O 1
ATOM 718 N N . ARG A 1 91 ? -5.595 -13.194 51.009 1.00 24.71 89 ARG A N 1
ATOM 719 C CA . ARG A 1 91 ? -6.095 -12.428 49.859 1.00 25.85 89 ARG A CA 1
ATOM 720 C C . ARG A 1 91 ? -5.090 -11.460 49.247 1.00 25.45 89 ARG A C 1
ATOM 721 O O . ARG A 1 91 ? -4.183 -10.971 49.908 1.00 25.27 89 ARG A O 1
ATOM 729 N N . ARG A 1 92 ? -5.286 -11.200 47.960 1.00 20.55 90 ARG A N 1
ATOM 730 C CA . ARG A 1 92 ? -4.523 -10.209 47.229 1.00 21.81 90 ARG A CA 1
ATOM 731 C C . ARG A 1 92 ? -5.083 -8.835 47.563 1.00 23.15 90 ARG A C 1
ATOM 732 O O . ARG A 1 92 ? -6.265 -8.571 47.356 1.00 26.14 90 ARG A O 1
ATOM 747 N N . GLN A 1 93 ? -4.225 -7.971 48.100 1.00 19.39 91 GLN A N 1
ATOM 748 C CA . GLN A 1 93 ? -4.654 -6.682 48.634 1.00 19.01 91 GLN A CA 1
ATOM 749 C C . GLN A 1 93 ? -3.473 -5.707 48.698 1.00 16.97 91 GLN A C 1
ATOM 750 O O . GLN A 1 93 ? -2.320 -6.120 48.535 1.00 16.15 91 GLN A O 1
ATOM 756 N N . PRO A 1 94 ? -3.751 -4.410 48.933 1.00 17.35 92 PRO A N 1
ATOM 757 C CA . PRO A 1 94 ? -2.635 -3.493 49.110 1.00 16.32 92 PRO A CA 1
ATOM 758 C C . PRO A 1 94 ? -1.735 -3.958 50.247 1.00 14.27 92 PRO A C 1
ATOM 759 O O . PRO A 1 94 ? -2.225 -4.520 51.240 1.00 15.47 92 PRO A O 1
ATOM 763 N N . ALA A 1 95 ? -0.439 -3.730 50.079 1.00 13.14 93 ALA A N 1
ATOM 764 C CA . ALA A 1 95 ? 0.576 -4.188 51.019 1.00 13.22 93 ALA A CA 1
ATOM 765 C C . ALA A 1 95 ? 1.358 -2.991 51.549 1.00 12.28 93 ALA A C 1
ATOM 766 O O . ALA A 1 95 ? 2.449 -2.713 51.074 1.00 13.11 93 ALA A O 1
ATOM 768 N N . PRO A 1 96 ? 0.807 -2.273 52.540 1.00 12.28 94 PRO A N 1
ATOM 769 C CA . PRO A 1 96 ? 1.548 -1.118 53.072 1.00 11.97 94 PRO A CA 1
ATOM 770 C C . PRO A 1 96 ? 2.889 -1.454 53.717 1.00 11.45 94 PRO A C 1
ATOM 771 O O . PRO A 1 96 ? 3.794 -0.619 53.706 1.00 12.22 94 PRO A O 1
ATOM 775 N N . ASN A 1 97 ? 2.999 -2.645 54.296 1.00 11.80 95 ASN A N 1
ATOM 776 C CA . ASN A 1 97 ? 4.181 -3.036 55.055 1.00 11.06 95 ASN A CA 1
ATOM 777 C C . ASN A 1 97 ? 4.811 -4.242 54.382 1.00 11.50 95 ASN A C 1
ATOM 778 O O . ASN A 1 97 ? 4.373 -5.382 54.568 1.00 12.55 95 ASN A O 1
ATOM 783 N N . TRP A 1 98 ? 5.842 -4.010 53.592 1.00 11.58 96 TRP A N 1
ATOM 784 C CA . TRP A 1 98 ? 6.478 -5.112 52.883 1.00 11.18 96 TRP A CA 1
ATOM 785 C C . TRP A 1 98 ? 7.983 -4.956 52.891 1.00 11.33 96 TRP A C 1
ATOM 786 O O . TRP A 1 98 ? 8.505 -3.846 52.999 1.00 11.89 96 TRP A O 1
ATOM 797 N N . LEU A 1 99 ? 8.596 -6.034 52.949 1.00 12.65 97 LEU A N 1
ATOM 798 C CA A LEU A 1 99 ? 10.062 -6.176 52.784 0.50 14.82 97 LEU A CA 1
ATOM 799 C CA B LEU A 1 99 ? 10.085 -6.078 52.701 0.50 14.23 97 LEU A CA 1
ATOM 800 C C . LEU A 1 99 ? 10.489 -7.224 51.566 1.00 14.89 97 LEU A C 1
ATOM 801 O O . LEU A 1 99 ? 9.782 -8.184 51.161 1.00 15.10 97 LEU A O 1
ATOM 810 N N . GLY A 1 100 ? 11.628 -6.865 51.054 1.00 15.02 98 GLY A N 1
ATOM 811 C CA . GLY A 1 100 ? 12.041 -7.699 49.967 1.00 17.85 98 GLY A CA 1
ATOM 812 C C . GLY A 1 100 ? 13.484 -7.591 49.598 1.00 14.91 98 GLY A C 1
ATOM 813 O O . GLY A 1 100 ? 14.160 -6.636 49.942 1.00 12.37 98 GLY A O 1
ATOM 814 N N . ALA A 1 101 ? 13.940 -8.614 48.892 1.00 15.54 99 ALA A N 1
ATOM 815 C CA . ALA A 1 101 ? 15.290 -8.668 48.404 1.00 14.28 99 ALA A CA 1
ATOM 816 C C . ALA A 1 101 ? 15.251 -9.289 47.012 1.00 14.02 99 ALA A C 1
ATOM 817 O O . ALA A 1 101 ? 14.535 -10.275 46.783 1.00 14.42 99 ALA A O 1
ATOM 819 N N . PHE A 1 102 ? 15.985 -8.669 46.088 1.00 12.13 100 PHE A N 1
ATOM 820 C CA . PHE A 1 102 ? 15.960 -9.027 44.673 1.00 12.46 100 PHE A CA 1
ATOM 821 C C . PHE A 1 102 ? 17.378 -9.164 44.132 1.00 13.79 100 PHE A C 1
ATOM 822 O O . PHE A 1 102 ? 18.252 -8.348 44.444 1.00 14.02 100 PHE A O 1
ATOM 830 N N . ALA A 1 103 ? 17.587 -10.180 43.295 1.00 14.16 101 ALA A N 1
ATOM 831 C CA . ALA A 1 103 ? 18.859 -10.373 42.620 1.00 14.81 101 ALA A CA 1
ATOM 832 C C . ALA A 1 103 ? 18.971 -9.370 41.490 1.00 14.36 101 ALA A C 1
ATOM 833 O O . ALA A 1 103 ? 17.993 -9.100 40.795 1.00 15.91 101 ALA A O 1
ATOM 835 N N . LEU A 1 104 ? 20.165 -8.814 41.322 1.00 15.16 102 LEU A N 1
ATOM 836 C CA . LEU A 1 104 ? 20.443 -7.878 40.246 1.00 14.53 102 LEU A CA 1
ATOM 837 C C . LEU A 1 104 ? 21.301 -8.546 39.168 1.00 15.75 102 LEU A C 1
ATOM 838 O O . LEU A 1 104 ? 21.952 -9.550 39.434 1.00 17.05 102 LEU A O 1
ATOM 843 N N . PRO A 1 105 ? 21.306 -7.985 37.946 1.00 16.67 103 PRO A N 1
ATOM 844 C CA . PRO A 1 105 ? 22.014 -8.651 36.847 1.00 18.02 103 PRO A CA 1
ATOM 845 C C . PRO A 1 105 ? 23.527 -8.845 37.018 1.00 19.20 103 PRO A C 1
ATOM 846 O O . PRO A 1 105 ? 24.097 -9.687 36.330 1.00 22.11 103 PRO A O 1
ATOM 850 N N . ASP A 1 106 ? 24.164 -8.067 37.896 1.00 18.85 104 ASP A N 1
ATOM 851 C CA . ASP A 1 106 ? 25.608 -8.200 38.127 1.00 22.22 104 ASP A CA 1
ATOM 852 C C . ASP A 1 106 ? 25.996 -8.989 39.381 1.00 21.58 104 ASP A C 1
ATOM 853 O O . ASP A 1 106 ? 27.175 -9.063 39.724 1.00 26.66 104 ASP A O 1
ATOM 858 N N . GLY A 1 107 ? 25.018 -9.585 40.055 1.00 19.79 105 GLY A N 1
ATOM 859 C CA . GLY A 1 107 ? 25.312 -10.464 41.184 1.00 20.15 105 GLY A CA 1
ATOM 860 C C . GLY A 1 107 ? 25.027 -9.829 42.521 1.00 19.80 105 GLY A C 1
ATOM 861 O O . GLY A 1 107 ? 24.885 -10.534 43.521 1.00 21.07 105 GLY A O 1
ATOM 862 N N . ARG A 1 108 ? 24.944 -8.500 42.553 1.00 18.27 106 ARG A N 1
ATOM 863 C CA . ARG A 1 108 ? 24.516 -7.809 43.766 1.00 17.45 106 ARG A CA 1
ATOM 864 C C . ARG A 1 108 ? 23.030 -8.065 43.976 1.00 15.68 106 ARG A C 1
ATOM 865 O O . ARG A 1 108 ? 22.339 -8.562 43.077 1.00 15.80 106 ARG A O 1
ATOM 873 N N . TRP A 1 109 ? 22.558 -7.747 45.179 1.00 14.51 107 TRP A N 1
ATOM 874 C CA . TRP A 1 109 ? 21.150 -7.803 45.518 1.00 14.46 107 TRP A CA 1
ATOM 875 C C . TRP A 1 109 ? 20.683 -6.449 46.022 1.00 13.57 107 TRP A C 1
ATOM 876 O O . TRP A 1 109 ? 21.470 -5.683 46.585 1.00 14.59 107 TRP A O 1
ATOM 887 N N . ALA A 1 110 ? 19.402 -6.171 45.799 1.00 12.43 108 ALA A N 1
ATOM 888 C CA . ALA A 1 110 ? 18.743 -4.987 46.328 1.00 11.89 108 ALA A CA 1
ATOM 889 C C . ALA A 1 110 ? 17.840 -5.388 47.471 1.00 11.47 108 ALA A C 1
ATOM 890 O O . ALA A 1 110 ? 17.164 -6.419 47.395 1.00 13.80 108 ALA A O 1
ATOM 892 N N . TYR A 1 111 ? 17.833 -4.562 48.518 1.00 10.65 109 TYR A N 1
ATOM 893 C CA . TYR A 1 111 ? 17.000 -4.768 49.691 1.00 10.34 109 TYR A CA 1
ATOM 894 C C . TYR A 1 111 ? 16.095 -3.558 49.875 1.00 10.08 109 TYR A C 1
ATOM 895 O O . TYR A 1 111 ? 16.556 -2.413 49.790 1.00 10.27 109 TYR A O 1
ATOM 904 N N . PHE A 1 112 ? 14.814 -3.835 50.132 1.00 9.61 110 PHE A N 1
ATOM 905 C CA . PHE A 1 112 ? 13.803 -2.810 50.345 1.00 9.55 110 PHE A CA 1
ATOM 906 C C . PHE A 1 112 ? 12.972 -3.095 51.588 1.00 10.31 110 PHE A C 1
ATOM 907 O O . PHE A 1 112 ? 12.634 -4.245 51.877 1.00 11.36 110 PHE A O 1
ATOM 915 N N . ALA A 1 113 ? 12.637 -2.025 52.300 1.00 9.79 111 ALA A N 1
ATOM 916 C CA . ALA A 1 113 ? 11.752 -2.096 53.459 1.00 10.18 111 ALA A CA 1
ATOM 917 C C . ALA A 1 113 ? 10.807 -0.900 53.443 1.00 10.41 111 ALA A C 1
ATOM 918 O O . ALA A 1 113 ? 11.241 0.257 53.469 1.00 10.85 111 ALA A O 1
ATOM 920 N N . VAL A 1 114 ? 9.514 -1.211 53.382 1.00 10.33 112 VAL A N 1
ATOM 921 C CA . VAL A 1 114 ? 8.458 -0.233 53.218 1.00 9.74 112 VAL A CA 1
ATOM 922 C C . VAL A 1 114 ? 7.414 -0.447 54.318 1.00 10.82 112 VAL A C 1
ATOM 923 O O . VAL A 1 114 ? 6.973 -1.570 54.564 1.00 11.52 112 VAL A O 1
ATOM 927 N N . ARG A 1 115 ? 7.045 0.641 54.979 1.00 10.90 113 ARG A N 1
ATOM 928 C CA . ARG A 1 115 ? 5.987 0.617 55.997 1.00 10.66 113 ARG A CA 1
ATOM 929 C C . ARG A 1 115 ? 5.034 1.763 55.726 1.00 11.00 113 ARG A C 1
ATOM 930 O O . ARG A 1 115 ? 5.461 2.876 55.422 1.00 11.60 113 ARG A O 1
ATOM 938 N N . ASP A 1 116 ? 3.738 1.475 55.813 1.00 10.87 114 ASP A N 1
ATOM 939 C CA . ASP A 1 116 ? 2.705 2.435 55.466 1.00 11.79 114 ASP A CA 1
ATOM 940 C C . ASP A 1 116 ? 2.944 3.021 54.070 1.00 11.16 114 ASP A C 1
ATOM 941 O O . ASP A 1 116 ? 2.762 4.212 53.832 1.00 11.50 114 ASP A O 1
ATOM 946 N N . HIS A 1 117 ? 3.359 2.142 53.162 1.00 11.07 115 HIS A N 1
ATOM 947 C CA . HIS A 1 117 ? 3.600 2.478 51.750 1.00 10.57 115 HIS A CA 1
ATOM 948 C C . HIS A 1 117 ? 4.811 3.381 51.506 1.00 10.71 115 HIS A C 1
ATOM 949 O O . HIS A 1 117 ? 5.073 3.758 50.355 1.00 11.53 115 HIS A O 1
ATOM 956 N N . ALA A 1 118 ? 5.572 3.708 52.545 1.00 11.20 116 ALA A N 1
ATOM 957 C CA . ALA A 1 118 ? 6.710 4.611 52.432 1.00 11.67 116 ALA A CA 1
ATOM 958 C C . ALA A 1 118 ? 7.969 3.858 52.803 1.00 10.41 116 ALA A C 1
ATOM 959 O O . ALA A 1 118 ? 7.955 3.044 53.727 1.00 10.81 116 ALA A O 1
ATOM 961 N N . PHE A 1 119 ? 9.064 4.126 52.097 1.00 9.88 117 PHE A N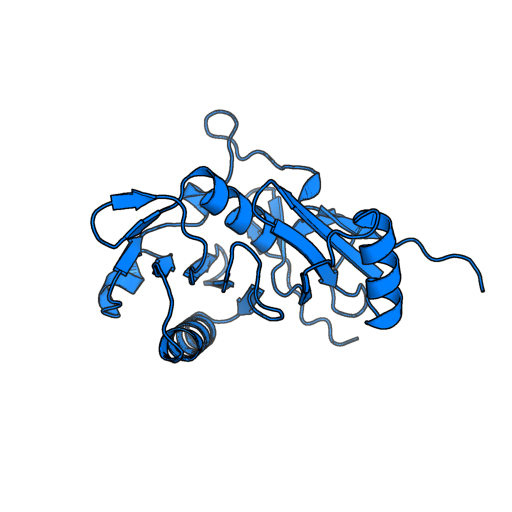 1
ATOM 962 C CA . PHE A 1 119 ? 10.335 3.544 52.486 1.00 9.04 117 PHE A CA 1
ATOM 963 C C . PHE A 1 119 ? 10.712 3.954 53.893 1.00 9.91 117 PHE A C 1
ATOM 964 O O . PHE A 1 119 ? 10.553 5.102 54.284 1.00 10.94 117 PHE A O 1
ATOM 972 N N . MET A 1 120 ? 11.260 3.000 54.618 1.00 9.86 118 MET A N 1
ATOM 973 C CA . MET A 1 120 ? 11.955 3.320 55.849 1.00 10.04 118 MET A CA 1
ATOM 974 C C . MET A 1 120 ? 13.183 4.137 55.489 1.00 10.02 118 MET A C 1
ATOM 975 O O . MET A 1 120 ? 13.651 4.101 54.348 1.00 10.91 118 MET A O 1
ATOM 983 N N . PRO A 1 121 ? 13.727 4.885 56.447 1.00 9.68 119 PRO A N 1
ATOM 984 C CA . PRO A 1 121 ? 14.792 5.817 56.081 1.00 9.07 119 PRO A CA 1
ATOM 985 C C . PRO A 1 121 ? 16.000 5.215 55.367 1.00 9.20 119 PRO A C 1
ATOM 986 O O . PRO A 1 121 ? 16.525 5.822 54.438 1.00 10.41 119 PRO A O 1
ATOM 990 N N . ASN A 1 122 ? 16.424 4.035 55.799 1.00 9.86 120 ASN A N 1
ATOM 991 C CA . ASN A 1 122 ? 17.483 3.283 55.127 1.00 11.42 120 ASN A CA 1
ATOM 992 C C . ASN A 1 122 ? 16.940 1.992 54.497 1.00 10.88 120 ASN A C 1
ATOM 993 O O . ASN A 1 122 ? 17.669 1.005 54.365 1.00 12.05 120 ASN A O 1
ATOM 998 N N . GLY A 1 123 ? 15.671 2.009 54.091 1.00 9.62 121 GLY A N 1
ATOM 999 C CA . GLY A 1 123 ? 15.022 0.820 53.511 1.00 8.77 121 GLY A CA 1
ATOM 1000 C C . GLY A 1 123 ? 15.208 0.671 52.008 1.00 9.38 121 GLY A C 1
ATOM 1001 O O . GLY A 1 123 ? 14.300 0.222 51.319 1.00 10.98 121 GLY A O 1
ATOM 1002 N N . ASP A 1 124 ? 16.386 1.037 51.528 1.00 9.86 122 ASP A N 1
ATOM 1003 C CA . ASP A 1 124 ? 16.705 1.014 50.093 1.00 9.80 122 ASP A CA 1
ATOM 1004 C C . ASP A 1 124 ? 18.213 0.848 50.048 1.00 10.11 122 ASP A C 1
ATOM 1005 O O . ASP A 1 124 ? 18.955 1.784 50.309 1.00 11.35 122 ASP A O 1
ATOM 1010 N N . TRP A 1 125 ? 18.655 -0.371 49.762 1.00 11.48 123 TRP A N 1
ATOM 1011 C CA . TRP A 1 125 ? 20.055 -0.739 49.932 1.00 11.58 123 TRP A CA 1
ATOM 1012 C C . TRP A 1 125 ? 20.464 -1.733 48.858 1.00 12.94 123 TRP A C 1
ATOM 1013 O O . TRP A 1 125 ? 19.664 -2.559 48.422 1.00 14.38 123 TRP A O 1
ATOM 1024 N N . VAL A 1 126 ? 21.708 -1.628 48.416 1.00 12.88 124 VAL A N 1
ATOM 1025 C CA . VAL A 1 126 ? 22.233 -2.539 47.417 1.00 13.59 124 VAL A CA 1
ATOM 1026 C C . VAL A 1 126 ? 23.616 -2.996 47.846 1.00 16.04 124 VAL A C 1
ATOM 1027 O O . VAL A 1 126 ? 24.433 -2.189 48.281 1.00 18.60 124 VAL A O 1
ATOM 1034 N N . GLY A 1 127 ? 23.869 -4.293 47.720 1.00 15.89 125 GLY A N 1
ATOM 1035 C CA . GLY A 1 127 ? 25.181 -4.854 48.039 1.00 17.94 125 GLY A CA 1
ATOM 1036 C C . GLY A 1 127 ? 25.176 -6.352 47.837 1.00 16.28 125 GLY A C 1
ATOM 1037 O O . GLY A 1 127 ? 24.476 -6.862 46.964 1.00 15.72 125 GLY A O 1
ATOM 1038 N N . SER A 1 128 ? 25.957 -7.071 48.635 1.00 18.13 126 SER A N 1
ATOM 1039 C CA . SER A 1 128 ? 26.053 -8.512 48.454 1.00 20.62 126 SER A CA 1
ATOM 1040 C C . SER A 1 128 ? 24.743 -9.211 48.802 1.00 20.15 126 SER A C 1
ATOM 1041 O O . SER A 1 128 ? 23.937 -8.698 49.583 1.00 19.94 126 SER A O 1
ATOM 1044 N N . ARG A 1 129 ? 24.546 -10.385 48.208 1.00 20.43 127 ARG A N 1
ATOM 1045 C CA . ARG A 1 129 ? 23.427 -11.263 48.538 1.00 21.79 127 ARG A CA 1
ATOM 1046 C C . ARG A 1 129 ? 23.379 -11.543 50.041 1.00 22.58 127 ARG A C 1
ATOM 1047 O O . ARG A 1 129 ? 22.316 -11.511 50.657 1.00 22.34 127 ARG A O 1
ATOM 1055 N N . GLU A 1 130 ? 24.548 -11.806 50.617 1.00 23.79 128 GLU A N 1
ATOM 1056 C CA . GLU A 1 130 ? 24.650 -12.194 52.019 1.00 25.68 128 GLU A CA 1
ATOM 1057 C C . GLU A 1 130 ? 24.195 -11.055 52.924 1.00 23.08 128 GLU A C 1
ATOM 1058 O O . GLU A 1 130 ? 23.438 -11.283 53.866 1.00 25.14 128 GLU A O 1
ATOM 1064 N N . GLU A 1 131 ? 24.624 -9.828 52.622 1.00 23.01 129 GLU A N 1
ATOM 1065 C CA . GLU A 1 131 ? 24.272 -8.701 53.478 1.00 24.26 129 GLU A CA 1
ATOM 1066 C C . GLU A 1 131 ? 22.801 -8.344 53.248 1.00 21.01 129 GLU A C 1
ATOM 1067 O O . GLU A 1 131 ? 22.127 -7.914 54.173 1.00 20.30 129 GLU A O 1
ATOM 1078 N N . ALA A 1 132 ? 22.307 -8.484 52.015 1.00 17.95 130 ALA A N 1
ATOM 1079 C CA . ALA A 1 132 ? 20.889 -8.220 51.748 1.00 16.82 130 ALA A CA 1
ATOM 1080 C C . ALA A 1 132 ? 19.965 -9.132 52.559 1.00 18.52 130 ALA A C 1
ATOM 1081 O O . ALA A 1 132 ? 18.985 -8.662 53.137 1.00 20.03 130 ALA A O 1
ATOM 1083 N N . LEU A 1 133 ? 20.285 -10.426 52.591 1.00 19.24 131 LEU A N 1
ATOM 1084 C CA . LEU A 1 133 ? 19.522 -11.410 53.368 1.00 22.63 131 LEU A CA 1
ATOM 1085 C C . LEU A 1 133 ? 19.618 -11.117 54.866 1.00 22.69 131 LEU A C 1
ATOM 1086 O O . LEU A 1 133 ? 18.654 -11.309 55.609 1.00 23.47 131 LEU A O 1
ATOM 1091 N N . GLU A 1 134 ? 20.789 -10.659 55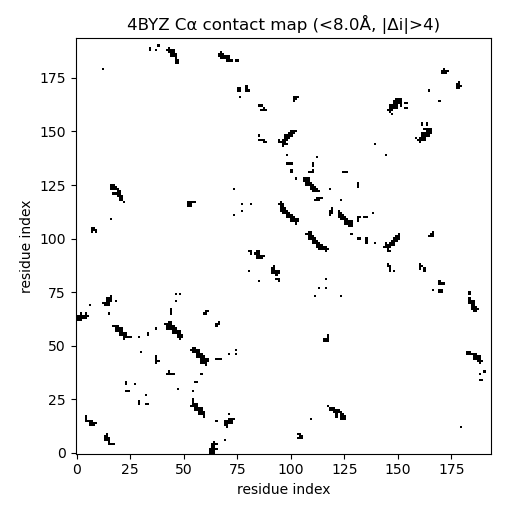.300 1.00 21.47 132 GLU A N 1
ATOM 1092 C CA . GLU A 1 134 ? 21.008 -10.313 56.703 1.00 20.79 132 GLU A CA 1
ATOM 1093 C C . GLU A 1 134 ? 20.117 -9.136 57.120 1.00 20.52 132 GLU A C 1
ATOM 1094 O O . GLU A 1 134 ? 19.452 -9.189 58.155 1.00 21.72 132 GLU A O 1
ATOM 1100 N N . ARG A 1 135 ? 20.077 -8.096 56.286 1.00 19.38 133 ARG A N 1
ATOM 1101 C CA . ARG A 1 135 ? 19.238 -6.922 56.539 1.00 19.62 133 ARG A CA 1
ATOM 1102 C C . ARG A 1 135 ? 17.754 -7.301 56.537 1.00 19.92 133 ARG A C 1
ATOM 1103 O O . ARG A 1 135 ? 16.987 -6.835 57.382 1.00 19.97 133 ARG A O 1
ATOM 1111 N N . LEU A 1 136 ? 17.368 -8.157 55.590 1.00 19.37 134 LEU A N 1
ATOM 1112 C CA . LEU A 1 136 ? 15.994 -8.665 55.482 1.00 19.68 134 LEU A CA 1
ATOM 1113 C C . LEU A 1 136 ? 15.553 -9.335 56.779 1.00 21.93 134 LEU A C 1
ATOM 1114 O O . LEU A 1 136 ? 14.536 -8.972 57.365 1.00 23.18 134 LEU A O 1
ATOM 1119 N N . HIS A 1 137 ? 16.342 -10.296 57.237 1.00 21.03 135 HIS A N 1
ATOM 1120 C CA . HIS A 1 137 ? 16.011 -11.020 58.465 1.00 21.96 135 HIS A CA 1
ATOM 1121 C C . HIS A 1 137 ? 15.990 -10.102 59.685 1.00 22.59 135 HIS A C 1
ATOM 1122 O O . HIS A 1 137 ? 15.177 -10.283 60.596 1.00 23.28 135 HIS A O 1
ATOM 1129 N N . THR A 1 138 ? 16.876 -9.111 59.698 1.00 22.14 136 THR A N 1
ATOM 1130 C CA . THR A 1 138 ? 16.961 -8.182 60.815 1.00 22.03 136 THR A CA 1
ATOM 1131 C C . THR A 1 138 ? 15.689 -7.338 60.935 1.00 23.45 136 THR A C 1
ATOM 1132 O O . THR A 1 138 ? 15.135 -7.216 62.015 1.00 23.96 136 THR A O 1
ATOM 1136 N N . ASP A 1 139 ? 15.209 -6.779 59.826 1.00 21.67 137 ASP A N 1
ATOM 1137 C CA . ASP A 1 139 ? 13.972 -5.997 59.864 1.00 20.45 137 ASP A CA 1
ATOM 1138 C C . ASP A 1 139 ? 12.766 -6.905 60.101 1.00 20.25 137 ASP A C 1
ATOM 1139 O O . ASP A 1 139 ? 11.818 -6.517 60.793 1.00 21.89 137 ASP A O 1
ATOM 1144 N N . TYR A 1 140 ? 12.822 -8.121 59.561 1.00 19.31 138 TYR A N 1
ATOM 1145 C CA . TYR A 1 140 ? 11.720 -9.076 59.698 1.00 19.75 138 TYR A CA 1
ATOM 1146 C C . TYR A 1 140 ? 11.420 -9.359 61.167 1.00 19.86 138 TYR A C 1
ATOM 1147 O O . TYR A 1 140 ? 10.255 -9.499 61.541 1.00 20.13 138 TYR A O 1
ATOM 1156 N N . ALA A 1 141 ? 12.466 -9.403 61.998 1.00 19.11 139 ALA A N 1
ATOM 1157 C CA . ALA A 1 141 ? 12.315 -9.664 63.433 1.00 17.42 139 ALA A CA 1
ATOM 1158 C C . ALA A 1 141 ? 11.437 -8.638 64.153 1.00 19.46 139 ALA A C 1
ATOM 1159 O O . ALA A 1 141 ? 10.863 -8.955 65.198 1.00 19.70 139 ALA A O 1
ATOM 1161 N N . TRP A 1 142 ? 11.313 -7.426 63.606 1.00 19.63 140 TRP A N 1
ATOM 1162 C CA . TRP A 1 142 ? 10.454 -6.408 64.222 1.00 20.97 140 TRP A CA 1
ATOM 1163 C C . TRP A 1 142 ? 8.970 -6.780 64.160 1.00 18.94 140 TRP A C 1
ATOM 1164 O O . TRP A 1 142 ? 8.178 -6.299 64.965 1.00 20.98 140 TRP A O 1
ATOM 1175 N N . GLY A 1 143 ? 8.596 -7.627 63.202 1.00 18.89 141 GLY A N 1
ATOM 1176 C CA . GLY A 1 143 ? 7.195 -7.989 62.998 1.00 18.96 141 GLY A CA 1
ATOM 1177 C C . GLY A 1 143 ? 6.388 -6.871 62.358 1.00 19.46 141 GLY A C 1
ATOM 1178 O O . GLY A 1 143 ? 6.924 -5.817 62.004 1.00 20.45 141 GLY A O 1
ATOM 1179 N N . GLY A 1 144 ? 5.090 -7.103 62.201 1.00 18.62 142 GLY A N 1
ATOM 1180 C CA . GLY A 1 144 ? 4.212 -6.109 61.602 1.00 18.55 142 GLY A CA 1
ATOM 1181 C C . GLY A 1 144 ? 4.368 -5.984 60.096 1.00 18.34 142 GLY A C 1
ATOM 1182 O O . GLY A 1 144 ? 4.008 -4.959 59.519 1.00 23.35 142 GLY A O 1
ATOM 1183 N N . TRP A 1 145 ? 4.896 -7.032 59.470 1.00 15.99 143 TRP A N 1
ATOM 1184 C CA . TRP A 1 145 ? 5.064 -7.080 58.021 1.00 16.53 143 TRP A CA 1
ATOM 1185 C C . TRP A 1 145 ? 3.910 -7.838 57.377 1.00 15.99 143 TRP A C 1
ATOM 1186 O O . TRP A 1 145 ? 3.547 -8.916 57.821 1.00 18.38 143 TRP A O 1
ATOM 1197 N N . ASN A 1 146 ? 3.350 -7.282 56.311 1.00 15.80 144 ASN A N 1
ATOM 1198 C CA . ASN A 1 146 ? 2.299 -7.971 55.571 1.00 15.80 144 ASN A CA 1
ATOM 1199 C C . ASN A 1 146 ? 2.848 -9.197 54.853 1.00 16.81 144 ASN A C 1
ATOM 1200 O O . ASN A 1 146 ? 2.239 -10.265 54.865 1.00 18.31 144 ASN A O 1
ATOM 1205 N N . VAL A 1 147 ? 3.998 -9.013 54.210 1.00 16.56 145 VAL A N 1
ATOM 1206 C CA . VAL A 1 147 ? 4.512 -9.974 53.261 1.00 16.09 145 VAL A CA 1
ATOM 1207 C C . VAL A 1 147 ? 5.986 -9.694 52.983 1.00 14.47 145 VAL A C 1
ATOM 1208 O O . VAL A 1 147 ? 6.442 -8.549 53.098 1.00 14.40 145 VAL A O 1
ATOM 1212 N N . VAL A 1 148 ? 6.721 -10.750 52.640 1.00 14.75 146 VAL A N 1
ATOM 1213 C CA . VAL A 1 148 ? 8.062 -10.632 52.083 1.00 14.49 146 VAL A CA 1
ATOM 1214 C C . VAL A 1 148 ? 7.943 -10.869 50.580 1.00 15.99 146 VAL A C 1
ATOM 1215 O O . VAL A 1 148 ? 7.425 -11.893 50.152 1.00 17.17 146 VAL A O 1
ATOM 1219 N N . ILE A 1 149 ? 8.413 -9.910 49.790 1.00 15.76 147 ILE A N 1
ATOM 1220 C CA . ILE A 1 149 ? 8.321 -9.976 48.337 1.00 16.36 147 ILE A CA 1
ATOM 1221 C C . ILE A 1 149 ? 9.730 -10.023 47.795 1.00 18.77 147 ILE A C 1
ATOM 1222 O O . ILE A 1 149 ? 10.529 -9.138 48.083 1.00 21.50 147 ILE A O 1
ATOM 1227 N N . GLY A 1 150 ? 10.046 -11.040 47.002 1.00 18.44 148 GLY A N 1
ATOM 1228 C CA . GLY A 1 150 ? 11.368 -11.095 46.402 1.00 19.34 148 GLY A CA 1
ATOM 1229 C C . GLY A 1 150 ? 11.740 -12.362 45.671 1.00 20.66 148 GLY A C 1
ATOM 1230 O O . GLY A 1 150 ? 10.885 -13.180 45.310 1.00 20.26 148 GLY A O 1
ATOM 1231 N N . GLU A 1 151 ? 13.043 -12.499 45.455 1.00 21.13 149 GLU A N 1
ATOM 1232 C CA . GLU A 1 151 ? 13.605 -13.552 44.623 1.00 25.01 149 GLU A CA 1
ATOM 1233 C C . GLU A 1 151 ? 13.016 -14.903 45.026 1.00 24.31 149 GLU A C 1
ATOM 1234 O O . GLU A 1 151 ? 12.994 -15.236 46.218 1.00 23.83 149 GLU A O 1
ATOM 1240 N N . PRO A 1 152 ? 12.501 -15.670 44.044 1.00 23.75 150 PRO A N 1
ATOM 1241 C CA . PRO A 1 152 ? 11.826 -16.935 44.338 1.00 24.94 150 PRO A CA 1
ATOM 1242 C C . PRO A 1 152 ? 12.558 -17.865 45.306 1.00 25.24 150 PRO A C 1
ATOM 1243 O O . PRO A 1 152 ? 11.908 -18.539 46.101 1.00 31.52 150 PRO A O 1
ATOM 1247 N N . GLU A 1 153 ? 13.888 -17.888 45.249 1.00 27.74 151 GLU A N 1
ATOM 1248 C CA . GLU A 1 153 ? 14.692 -18.710 46.167 1.00 31.62 151 GLU A CA 1
ATOM 1249 C C . GLU A 1 153 ? 14.463 -18.427 47.661 1.00 29.85 151 GLU A C 1
ATOM 1250 O O . GLU A 1 153 ? 14.755 -19.279 48.503 1.00 34.48 151 GLU A O 1
ATOM 1256 N N . LEU A 1 154 ? 13.968 -17.232 47.987 1.00 26.72 152 LEU A N 1
ATOM 1257 C CA . LEU A 1 154 ? 13.647 -16.878 49.377 1.00 24.64 152 LEU A CA 1
ATOM 1258 C C . LEU A 1 154 ? 12.504 -17.708 49.966 1.00 27.36 152 LEU A C 1
ATOM 1259 O O . LEU A 1 154 ? 12.258 -17.654 51.173 1.00 28.38 152 LEU A O 1
ATOM 1264 N N . GLU A 1 155 ? 11.802 -18.453 49.112 1.00 27.37 153 GLU A N 1
ATOM 1265 C CA . GLU A 1 155 ? 10.815 -19.440 49.545 1.00 28.49 153 GLU A CA 1
ATOM 1266 C C . GLU A 1 155 ? 11.353 -20.313 50.685 1.00 30.23 153 GLU A C 1
ATOM 1267 O O . GLU A 1 155 ? 10.634 -20.608 51.636 1.00 34.93 153 GLU A O 1
ATOM 1273 N N . ARG A 1 156 ? 12.631 -20.581 50.603 1.00 32.87 154 ARG A N 1
ATOM 1274 C CA . ARG A 1 156 ? 13.342 -21.522 51.449 1.00 33.00 154 ARG A CA 1
ATOM 1275 C C . ARG A 1 156 ? 13.602 -20.959 52.851 1.00 34.35 154 ARG A C 1
ATOM 1276 O O . ARG A 1 156 ? 13.947 -21.669 53.720 1.00 38.67 154 ARG A O 1
ATOM 1283 N N . GLN A 1 157 ? 13.450 -19.671 53.041 1.00 33.58 155 GLN A N 1
ATOM 1284 C CA . GLN A 1 157 ? 13.717 -18.989 54.309 1.00 36.26 155 GLN A CA 1
ATOM 1285 C C . GLN A 1 157 ? 12.612 -19.223 55.342 1.00 35.85 155 GLN A C 1
ATOM 1286 O O . GLN A 1 157 ? 12.847 -19.105 56.545 1.00 44.18 155 GLN A O 1
ATOM 1292 N N . GLY A 1 158 ? 11.406 -19.534 54.872 1.00 36.77 156 GLY A N 1
ATOM 1293 C CA . GLY A 1 158 ? 10.293 -19.856 55.760 1.00 35.38 156 GLY A CA 1
ATOM 1294 C C . GLY A 1 158 ? 9.634 -18.654 56.418 1.00 32.55 156 GLY A C 1
ATOM 1295 O O . GLY A 1 158 ? 9.223 -18.727 57.580 1.00 41.34 156 GLY A O 1
ATOM 1296 N N . PHE A 1 159 ? 9.524 -17.553 55.677 1.00 32.97 157 PHE A N 1
ATOM 1297 C CA . PHE A 1 159 ? 8.769 -16.384 56.126 1.00 28.99 157 PHE A CA 1
ATOM 1298 C C . PHE A 1 159 ? 7.284 -16.746 56.155 1.00 28.17 157 PHE A C 1
ATOM 1299 O O . PHE A 1 159 ? 6.842 -17.609 55.396 1.00 34.20 157 PHE A O 1
ATOM 1307 N N . GLN A 1 160 ? 6.515 -16.090 57.020 1.00 28.90 158 GLN A N 1
ATOM 1308 C CA . GLN A 1 160 ? 5.100 -16.436 57.209 1.00 29.95 158 GLN A CA 1
ATOM 1309 C C . GLN A 1 160 ? 4.272 -16.192 55.949 1.00 28.21 158 GLN A C 1
ATOM 1310 O O . GLN A 1 160 ? 3.436 -17.013 55.580 1.00 31.01 158 GLN A O 1
ATOM 1316 N N . ASN A 1 161 ? 4.513 -15.055 55.301 1.00 26.68 159 ASN A N 1
ATOM 1317 C CA . ASN A 1 161 ? 3.851 -14.693 54.052 1.00 23.77 159 ASN A CA 1
ATOM 1318 C C . ASN A 1 161 ? 4.921 -14.303 53.040 1.00 22.39 159 ASN A C 1
ATOM 1319 O O . ASN A 1 161 ? 5.601 -13.284 53.211 1.00 21.01 159 ASN A O 1
ATOM 1324 N N . PHE A 1 162 ? 5.089 -15.129 52.009 1.00 23.26 160 PHE A N 1
ATOM 1325 C CA . PHE A 1 162 ? 6.082 -14.880 50.973 1.00 20.50 160 PHE A CA 1
ATOM 1326 C C . PHE A 1 162 ? 5.433 -14.767 49.596 1.00 20.67 160 PHE A C 1
ATOM 1327 O O . PHE A 1 162 ? 4.569 -15.564 49.240 1.00 23.56 160 PHE A O 1
ATOM 1335 N N . GLN A 1 163 ? 5.879 -13.773 48.834 1.00 20.86 161 GLN A N 1
ATOM 1336 C CA . GLN A 1 163 ? 5.386 -13.499 47.491 1.00 22.08 161 GLN A CA 1
ATOM 1337 C C . GLN A 1 163 ? 6.587 -13.536 46.550 1.00 20.17 161 GLN A C 1
ATOM 1338 O O . GLN A 1 163 ? 7.404 -12.623 46.581 1.00 20.05 161 GLN A O 1
ATOM 1344 N N . PRO A 1 164 ? 6.728 -14.605 45.734 1.00 20.92 162 PRO A N 1
ATOM 1345 C CA . PRO A 1 164 ? 7.874 -14.610 44.828 1.00 19.84 162 PRO A CA 1
ATOM 1346 C C . PRO A 1 164 ? 7.728 -13.535 43.753 1.00 20.05 162 PRO A C 1
ATOM 1347 O O . PRO A 1 164 ? 6.615 -13.295 43.264 1.00 20.24 162 PRO A O 1
ATOM 1351 N N . LYS A 1 165 ? 8.845 -12.893 43.416 1.00 17.97 163 LYS A N 1
ATOM 1352 C CA . LYS A 1 165 ? 8.860 -11.776 42.479 1.00 18.62 163 LYS A CA 1
ATOM 1353 C C . LYS A 1 165 ? 10.289 -11.488 42.026 1.00 19.09 163 LYS A C 1
ATOM 1354 O O . LYS A 1 165 ? 11.211 -11.477 42.842 1.00 18.81 163 LYS A O 1
ATOM 1360 N N . ARG A 1 166 ? 10.472 -11.265 40.725 1.00 21.25 164 ARG A N 1
ATOM 1361 C CA . ARG A 1 166 ? 11.755 -10.806 40.188 1.00 20.39 164 ARG A CA 1
ATOM 1362 C C . ARG A 1 166 ? 11.594 -9.354 39.756 1.00 19.25 164 ARG A C 1
ATOM 1363 O O . ARG A 1 166 ? 10.486 -8.929 39.426 1.00 19.05 164 ARG A O 1
ATOM 1371 N N . LEU A 1 167 ? 12.680 -8.581 39.770 1.00 18.83 165 LEU A N 1
ATOM 1372 C CA . LEU A 1 167 ? 12.612 -7.184 39.312 1.00 20.67 165 LEU A CA 1
ATOM 1373 C C . LEU A 1 167 ? 12.016 -7.076 37.918 1.00 19.78 165 LEU A C 1
ATOM 1374 O O . LEU A 1 167 ? 11.237 -6.165 37.642 1.00 20.31 165 LEU A O 1
ATOM 1379 N N . ASP A 1 168 ? 12.391 -8.011 37.048 1.00 20.71 166 ASP A N 1
ATOM 1380 C CA . ASP A 1 168 ? 11.874 -8.074 35.685 1.00 22.97 166 ASP A CA 1
ATOM 1381 C C . ASP A 1 168 ? 10.346 -8.117 35.633 1.00 22.02 166 ASP A C 1
ATOM 1382 O O . ASP A 1 168 ? 9.742 -7.577 34.706 1.00 24.71 166 ASP A O 1
ATOM 1387 N N . ASP A 1 169 ? 9.730 -8.758 36.627 1.00 19.97 167 ASP A N 1
ATOM 1388 C CA . ASP A 1 169 ? 8.276 -8.828 36.720 1.00 20.68 167 ASP A CA 1
ATOM 1389 C C . ASP A 1 169 ? 7.671 -7.460 37.026 1.00 18.08 167 ASP A C 1
ATOM 1390 O O . ASP A 1 169 ? 6.532 -7.196 36.664 1.00 20.91 167 ASP A O 1
ATOM 1395 N N . LEU A 1 170 ? 8.433 -6.602 37.707 1.00 17.04 168 LEU A N 1
ATOM 1396 C CA . LEU A 1 170 ? 7.924 -5.317 38.182 1.00 15.21 168 LEU A CA 1
ATOM 1397 C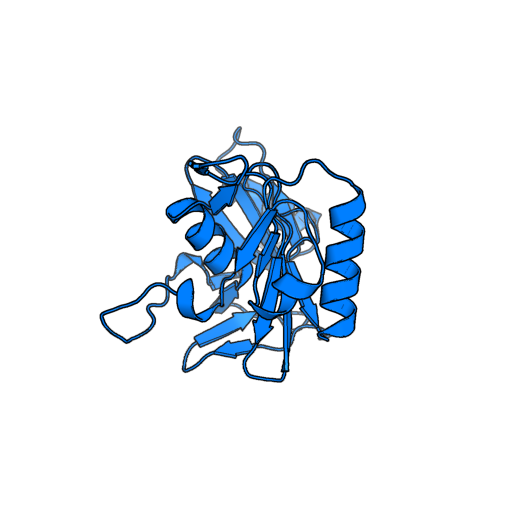 C . LEU A 1 170 ? 8.108 -4.155 37.211 1.00 15.11 168 LEU A C 1
ATOM 1398 O O . LEU A 1 170 ? 7.338 -3.199 37.260 1.00 16.66 168 LEU A O 1
ATOM 1403 N N . LEU A 1 171 ? 9.126 -4.225 36.352 1.00 15.36 169 LEU A N 1
ATOM 1404 C CA . LEU A 1 171 ? 9.424 -3.131 35.431 1.00 17.35 169 LEU A CA 1
ATOM 1405 C C . LEU A 1 171 ? 8.234 -2.867 34.527 1.00 17.66 169 LEU A C 1
ATOM 1406 O O . LEU A 1 171 ? 7.733 -3.797 33.905 1.00 20.70 169 LEU A O 1
ATOM 1411 N N . PRO A 1 172 ? 7.782 -1.603 34.438 1.00 17.38 170 PRO A N 1
ATOM 1412 C CA . PRO A 1 172 ? 6.708 -1.326 33.474 1.00 19.50 170 PRO A CA 1
ATOM 1413 C C . PRO A 1 172 ? 7.204 -1.499 32.043 1.00 20.54 170 PRO A C 1
ATOM 1414 O O . PRO A 1 172 ? 8.395 -1.285 31.776 1.00 20.88 170 PRO A O 1
ATOM 1418 N N . ARG A 1 173 ? 6.307 -1.891 31.136 1.00 22.63 171 ARG A N 1
ATOM 1419 C CA . ARG A 1 173 ? 6.713 -2.217 29.764 1.00 26.08 171 ARG A CA 1
ATOM 1420 C C . ARG A 1 173 ? 5.858 -1.650 28.643 1.00 30.86 171 ARG A C 1
ATOM 1421 O O . ARG A 1 173 ? 4.685 -1.318 28.830 1.00 38.30 171 ARG A O 1
ATOM 1429 N N . ARG A 1 174 ? 6.513 -1.545 27.485 1.00 32.28 172 ARG A N 1
ATOM 1430 C CA . ARG A 1 174 ? 5.901 -1.323 26.181 0.50 29.44 172 ARG A CA 1
ATOM 1431 C C . ARG A 1 174 ? 6.041 -2.629 25.404 1.00 34.27 172 ARG A C 1
ATOM 1432 O O . ARG A 1 174 ? 7.089 -2.890 24.807 1.00 40.31 172 ARG A O 1
ATOM 1440 N N . GLY A 1 175 ? 5.002 -3.456 25.420 0.50 32.03 173 GLY A N 1
ATOM 1441 C CA . GLY A 1 175 ? 5.122 -4.809 24.888 1.00 37.72 173 GLY A CA 1
ATOM 1442 C C . GLY A 1 175 ? 6.196 -5.533 25.684 1.00 39.08 173 GLY A C 1
ATOM 1443 O O . GLY A 1 175 ? 6.100 -5.620 26.902 1.00 41.71 173 GLY A O 1
ATOM 1444 N N . GLY A 1 176 ? 7.236 -6.016 25.008 1.00 43.72 174 GLY A N 1
ATOM 1445 C CA . GLY A 1 176 ? 8.380 -6.634 25.689 0.50 41.36 174 GLY A CA 1
ATOM 1446 C C . GLY A 1 176 ? 9.425 -5.655 26.214 1.00 40.78 174 G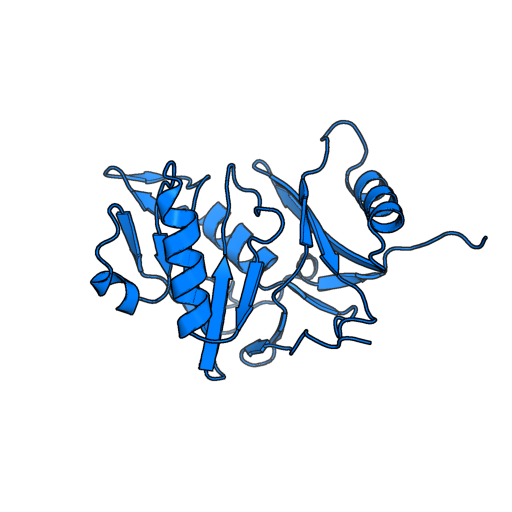LY A C 1
ATOM 1447 O O . GLY A 1 176 ? 10.270 -6.030 27.037 1.00 42.46 174 GLY A O 1
ATOM 1448 N N . ARG A 1 177 ? 9.356 -4.403 25.757 1.00 36.77 175 ARG A N 1
ATOM 1449 C CA . ARG A 1 177 ? 10.382 -3.388 26.029 1.00 33.78 175 ARG A CA 1
ATOM 1450 C C . ARG A 1 177 ? 10.143 -2.631 27.343 1.00 30.60 175 ARG A C 1
ATOM 1451 O O . ARG A 1 177 ? 9.087 -2.030 27.527 1.00 30.17 175 ARG A O 1
ATOM 1459 N N . PRO A 1 178 ? 11.135 -2.637 28.250 1.00 27.41 176 PRO A N 1
ATOM 1460 C CA . PRO A 1 178 ? 10.995 -1.849 29.484 1.00 24.31 176 PRO A CA 1
ATOM 1461 C C . PRO A 1 178 ? 10.775 -0.364 29.190 1.00 22.80 176 PRO A C 1
ATOM 1462 O O . PRO A 1 178 ? 11.412 0.194 28.282 1.00 26.30 176 PRO A O 1
ATOM 1466 N N . ARG A 1 179 ? 9.854 0.251 29.926 1.00 21.79 177 ARG A N 1
ATOM 1467 C CA . ARG A 1 179 ? 9.633 1.688 29.860 1.00 22.50 177 ARG A CA 1
ATOM 1468 C C . ARG A 1 179 ? 10.343 2.358 31.022 1.00 21.01 177 ARG A C 1
ATOM 1469 O O . ARG A 1 179 ? 10.406 1.810 32.119 1.00 25.66 177 ARG A O 1
ATOM 1477 N N . THR A 1 180 ? 10.881 3.542 30.772 1.00 20.38 178 THR A N 1
ATOM 1478 C CA . THR A 1 180 ? 11.438 4.370 31.816 1.00 19.60 178 THR A CA 1
ATOM 1479 C C . THR A 1 180 ? 10.426 5.450 32.159 1.00 19.04 178 THR A C 1
ATOM 1480 O O . THR A 1 180 ? 9.920 6.133 31.276 1.00 23.51 178 THR A O 1
ATOM 1484 N N . GLU A 1 181 ? 10.122 5.591 33.444 1.00 17.88 179 GLU A N 1
ATOM 1485 C CA . GLU A 1 181 ? 9.317 6.705 33.888 1.00 17.69 179 GLU A CA 1
ATOM 1486 C C . GLU A 1 181 ? 10.260 7.795 34.399 1.00 19.07 179 GLU A C 1
ATOM 1487 O O . GLU A 1 181 ? 11.149 7.546 35.218 1.00 18.48 179 GLU A O 1
ATOM 1493 N N . ARG A 1 182 ? 10.055 9.004 33.899 1.00 18.28 180 ARG A N 1
ATOM 1494 C CA . ARG A 1 182 ? 10.954 10.128 34.147 1.00 21.62 180 ARG A CA 1
ATOM 1495 C C . ARG A 1 182 ? 11.029 10.504 35.615 1.00 19.48 180 ARG A C 1
ATOM 1496 O O . ARG A 1 182 ? 12.072 10.942 36.109 1.00 20.68 180 ARG A O 1
ATOM 1504 N N . TRP A 1 183 ? 9.925 10.319 36.317 1.00 17.42 181 TRP A N 1
ATOM 1505 C CA . TRP A 1 183 ? 9.869 10.691 37.718 1.00 17.19 181 TRP A CA 1
ATOM 1506 C C . TRP A 1 183 ? 10.834 9.871 38.577 1.00 15.44 181 TRP A C 1
ATOM 1507 O O . TRP A 1 183 ? 11.207 10.333 39.658 1.00 17.24 181 TRP A O 1
ATOM 1518 N N . TRP A 1 184 ? 11.258 8.685 38.105 1.00 13.74 182 TRP A N 1
ATOM 1519 C CA . TRP A 1 184 ? 12.245 7.875 38.860 1.00 13.28 182 TRP A CA 1
ATOM 1520 C C . TRP A 1 184 ? 13.613 8.545 38.973 1.00 11.40 182 TRP A C 1
ATOM 1521 O O . TRP A 1 184 ? 14.418 8.191 39.840 1.00 12.32 182 TRP A O 1
ATOM 1532 N N . ALA A 1 185 ? 13.895 9.475 38.073 1.00 11.55 183 ALA A N 1
ATOM 1533 C CA . ALA A 1 185 ? 15.223 10.047 37.956 1.00 12.64 183 ALA A CA 1
ATOM 1534 C C . ALA A 1 185 ? 15.566 11.007 39.090 1.00 13.87 183 ALA A C 1
ATOM 1535 O O . ALA A 1 185 ? 14.779 11.890 39.420 1.00 16.24 183 ALA A O 1
ATOM 1537 N N . LEU A 1 186 ? 16.748 10.836 39.673 1.00 12.53 184 LEU A N 1
ATOM 1538 C CA . LEU A 1 186 ? 17.283 11.839 40.595 1.00 12.18 184 LEU A CA 1
ATOM 1539 C C . LEU A 1 186 ? 17.454 13.150 39.861 1.00 14.08 184 LEU A C 1
ATOM 1540 O O . LEU A 1 186 ? 17.934 13.182 38.719 1.00 14.00 184 LEU A O 1
ATOM 1545 N N . ARG A 1 187 ? 17.047 14.228 40.507 1.00 16.02 185 ARG A N 1
ATOM 1546 C CA . ARG A 1 187 ? 17.207 15.547 39.935 1.00 17.06 185 ARG A CA 1
ATOM 1547 C C . ARG A 1 187 ? 17.913 16.446 40.934 1.00 16.23 185 ARG A C 1
ATOM 1548 O O . ARG A 1 187 ? 17.855 16.207 42.150 1.00 15.80 185 ARG A O 1
ATOM 1556 N N . PRO A 1 188 ? 18.601 17.472 40.425 1.00 17.93 186 PRO A N 1
ATOM 1557 C CA . PRO A 1 188 ? 19.293 18.424 41.268 1.00 17.68 186 PRO A CA 1
ATOM 1558 C C . PRO A 1 188 ? 18.332 19.152 42.189 1.00 17.63 186 PRO A C 1
ATOM 1559 O O . PRO A 1 188 ? 17.240 19.546 41.768 1.00 18.30 186 PRO A O 1
ATOM 1563 N N . VAL A 1 189 ? 18.737 19.305 43.441 1.00 15.60 187 VAL A N 1
ATOM 1564 C CA . VAL A 1 189 ? 18.007 20.131 44.387 1.00 17.22 187 VAL A CA 1
ATOM 1565 C C . VAL A 1 189 ? 18.496 21.546 44.153 1.00 20.47 187 VAL A C 1
ATOM 1566 O O . VAL A 1 189 ? 19.670 21.842 44.375 1.00 23.34 187 VAL A O 1
ATOM 1570 N N . GLU A 1 190 ? 17.609 22.415 43.684 1.00 24.37 188 GLU A N 1
ATOM 1571 C CA . GLU A 1 190 ? 18.016 23.776 43.372 1.00 26.83 188 GLU A CA 1
ATOM 1572 C C . GLU A 1 190 ? 18.296 24.492 44.694 1.00 28.49 188 GLU A C 1
ATOM 1573 O O . GLU A 1 190 ? 17.582 24.292 45.685 1.00 32.09 188 GLU A O 1
ATOM 1584 N N . ARG A 1 191 ? 19.369 25.272 44.722 1.00 30.42 189 ARG A N 1
ATOM 1585 C CA . ARG A 1 191 ? 19.708 26.071 45.894 1.00 31.55 189 ARG A CA 1
ATOM 1586 C C . ARG A 1 191 ? 19.902 27.507 45.438 1.00 32.45 189 ARG A C 1
ATOM 1587 O O . ARG A 1 191 ? 20.502 27.746 44.391 1.00 31.13 189 ARG A O 1
ATOM 1602 N N . ARG A 1 192 ? 19.384 28.456 46.214 1.00 32.18 190 ARG A N 1
ATOM 1603 C CA . ARG A 1 192 ? 19.631 29.869 45.953 1.00 33.47 190 ARG A CA 1
ATOM 1604 C C . ARG A 1 192 ? 21.112 30.180 46.184 1.00 30.20 190 ARG A C 1
ATOM 1605 O O . ARG A 1 192 ? 21.773 29.507 46.970 1.00 28.55 190 ARG A O 1
ATOM 1607 N N . LEU A 1 193 ? 21.637 31.184 45.488 1.00 27.60 191 LEU A N 1
ATOM 1608 C CA . LEU A 1 193 ? 22.986 31.675 45.775 1.00 29.26 191 LEU A CA 1
ATOM 1609 C C . LEU A 1 193 ? 23.014 32.272 47.184 1.00 32.40 191 LEU A C 1
ATOM 1610 O O . LEU A 1 193 ? 21.992 32.756 47.680 1.00 34.91 191 LEU A O 1
ATOM 1615 N N . SER A 1 194 ? 24.182 32.240 47.818 1.00 35.85 192 SER A N 1
ATOM 1616 C CA . SER A 1 194 ? 24.305 32.603 49.234 1.00 40.02 192 SER A CA 1
ATOM 1617 C C . SER A 1 194 ? 23.853 34.034 49.546 1.00 45.25 192 SER A C 1
ATOM 1618 O O . SER A 1 194 ? 24.101 34.966 48.781 1.00 49.07 192 SER A O 1
#

Solvent-accessible surface area: 10355 Å² total; per-residue (Å²): 204,105,109,95,24,112,39,1,81,23,65,139,5,143,0,1,10,36,3,59,4,49,75,10,61,154,210,91,120,40,114,54,17,0,32,83,32,0,72,138,69,163,40,35,2,11,4,37,6,84,42,248,24,4,10,2,0,0,1,3,26,52,133,41,20,16,34,69,46,27,10,0,0,0,0,3,0,6,78,10,3,43,127,60,6,0,105,17,101,64,133,120,34,92,2,37,28,4,0,0,0,0,38,10,94,83,55,39,9,0,3,0,0,1,72,93,46,16,13,53,74,104,2,4,46,30,13,42,96,107,91,0,24,119,98,0,75,81,43,68,87,212,32,54,34,26,2,0,0,0,15,37,53,0,106,172,75,66,20,161,35,46,25,69,32,120,10,86,87,9,10,39,82,161,74,68,162,33,121,30,59,152,76,2,7,0,106,64,18,121,182,90,176,162

Nearest PDB structures (foldseek):
  4byz-assembly1_A  TM=1.005E+00  e=9.984E-44  Burkholderia pseudomallei K96243
  4bz0-assembly1_A  TM=9.897E-01  e=3.999E-36  Burkholderia pseudomallei K96243
  3vhj-assembly1_A  TM=7.395E-01  e=7.325E-09  Escherichia coli
  5ovn-assembly1_A  TM=3.891E-01  e=4.949E+00  Feline immunodeficiency virus
  4gdf-assembly1_A  TM=4.642E-01  e=8.090E+00  Betapolyomavirus macacae

B-factor: mean 20.43, std 8.56, range [8.21, 49.14]